Protein 6IN7 (pdb70)

InterPro domains:
  IPR005572 Anti sigma-E protein RseA, N-terminal [PF03872] (7-77)
  IPR005572 Anti sigma-E protein RseA, N-terminal [cd16328] (7-57)
  IPR005573 Anti sigma-E protein RseA, C-terminal [PF03873] (124-175)
  IPR036147 Anti sigma-E protein RseA, N-terminal domain superfamily [G3DSA:1.10.10.880] (6-72)
  IPR036147 Anti sigma-E protein RseA, N-terminal domain superfamily [SSF89069] (6-72)
  IPR052383 Anti-sigma-E factor RseA-like [PTHR38104] (1-192)

Radius of gyration: 18.51 Å; Cα contacts (8 Å, |Δi|>4): 272; chains: 2; bounding box: 45×50×42 Å

Structure (mmCIF, N/CA/C/O backbone):
data_6IN7
#
_entry.id   6IN7
#
_cell.length_a   54.784
_cell.length_b   72.256
_cell.length_c   81.721
_cell.angle_alpha   90.00
_cell.angle_beta   90.00
_cell.angle_gamma   90.00
#
_symmetry.space_group_name_H-M   'P 21 21 21'
#
loop_
_entity.id
_entity.type
_entity.pdbx_description
1 polymer 'Sigma factor AlgU negative regulatory protein'
2 polymer 'RNA polymerase sigma-H factor'
3 non-polymer NICOTINAMIDE
4 water water
#
loop_
_atom_site.group_PDB
_atom_site.id
_atom_site.type_symbol
_atom_site.label_atom_id
_atom_site.label_alt_id
_atom_site.label_comp_id
_atom_site.label_asym_id
_atom_site.label_entity_id
_atom_site.label_seq_id
_atom_site.pdbx_PDB_ins_code
_atom_site.Cartn_x
_atom_site.Cartn_y
_atom_site.Cartn_z
_atom_site.occupancy
_atom_site.B_iso_or_equiv
_atom_site.auth_seq_id
_atom_site.auth_comp_id
_atom_site.auth_asym_id
_atom_site.auth_atom_id
_atom_site.pdbx_PDB_model_num
ATOM 1 N N . MET A 1 1 ? 26.796 51.120 55.013 1.00 30.52 0 MET A N 1
ATOM 2 C CA . MET A 1 1 ? 27.364 49.824 55.394 1.00 30.83 0 MET A CA 1
ATOM 3 C C . MET A 1 1 ? 26.743 48.680 54.608 1.00 29.45 0 MET A C 1
ATOM 4 O O . MET A 1 1 ? 25.614 48.779 54.136 1.00 29.00 0 MET A O 1
ATOM 9 N N . MET A 1 2 ? 27.474 47.575 54.496 1.00 26.39 1 MET A N 1
ATOM 10 C CA . MET A 1 2 ? 26.955 46.413 53.791 1.00 26.68 1 MET A CA 1
ATOM 11 C C . MET A 1 2 ? 26.064 45.594 54.714 1.00 26.12 1 MET A C 1
ATOM 12 O O . MET A 1 2 ? 26.451 45.262 55.838 1.00 27.53 1 MET A O 1
ATOM 17 N N . SER A 1 3 ? 24.865 45.277 54.236 1.00 24.88 2 SER A N 1
ATOM 18 C CA . SER A 1 3 ? 23.962 44.417 54.978 1.00 24.35 2 SER A CA 1
ATOM 19 C C . SER A 1 3 ? 24.500 42.989 55.002 1.00 23.79 2 SER A C 1
ATOM 20 O O . SER A 1 3 ? 25.383 42.617 54.222 1.00 19.89 2 SER A O 1
ATOM 23 N N . ARG A 1 4 ? 23.958 42.187 55.916 1.00 20.72 3 ARG A N 1
ATOM 24 C CA . ARG A 1 4 ? 24.340 40.780 55.971 1.00 22.33 3 ARG A CA 1
ATOM 25 C C . ARG A 1 4 ? 24.048 40.092 54.642 1.00 22.72 3 ARG A C 1
ATOM 26 O O . ARG A 1 4 ? 24.871 39.322 54.137 1.00 20.34 3 ARG A O 1
ATOM 34 N N . GLU A 1 5 ? 22.887 40.382 54.050 1.00 21.67 4 GLU A N 1
ATOM 35 C CA . GLU A 1 5 ? 22.542 39.845 52.734 1.00 22.91 4 GLU A CA 1
ATOM 36 C C . GLU A 1 5 ? 23.564 40.247 51.673 1.00 22.62 4 GLU A C 1
ATOM 37 O O . GLU A 1 5 ? 23.945 39.433 50.822 1.00 19.27 4 GLU A O 1
ATOM 43 N N . ALA A 1 6 ? 24.006 41.502 51.692 1.00 21.63 5 ALA A N 1
ATOM 44 C CA . ALA A 1 6 ? 24.978 41.932 50.697 1.00 20.23 5 ALA A CA 1
ATOM 45 C C . ALA A 1 6 ? 26.307 41.215 50.895 1.00 19.18 5 ALA A C 1
ATOM 46 O O . ALA A 1 6 ? 26.988 40.869 49.926 1.00 17.37 5 ALA A O 1
ATOM 48 N N . LEU A 1 7 ? 26.695 40.985 52.150 1.00 17.90 6 LEU A N 1
ATOM 49 C CA . LEU A 1 7 ? 27.951 40.286 52.402 1.00 18.11 6 LEU A CA 1
ATOM 50 C C . LEU A 1 7 ? 27.849 38.809 52.039 1.00 17.27 6 LEU A C 1
ATOM 51 O O . LEU A 1 7 ? 28.836 38.217 51.589 1.00 15.46 6 LEU A O 1
ATOM 56 N N . GLN A 1 8 ? 26.680 38.195 52.229 1.00 17.17 7 GLN A N 1
ATOM 57 C CA . GLN A 1 8 ? 26.513 36.821 51.763 1.00 16.80 7 GLN A CA 1
ATOM 58 C C . GLN A 1 8 ? 26.629 36.750 50.252 1.00 17.42 7 GLN A C 1
ATOM 59 O O . GLN A 1 8 ? 27.206 35.803 49.708 1.00 16.06 7 GLN A O 1
ATOM 65 N N . GLU A 1 9 ? 26.077 37.738 49.552 1.00 16.51 8 GLU A N 1
ATOM 66 C CA . GLU A 1 9 ? 26.246 37.759 48.104 1.00 17.13 8 GLU A CA 1
ATOM 67 C C . GLU A 1 9 ? 27.713 37.929 47.734 1.00 15.31 8 GLU A C 1
ATOM 68 O O . GLU A 1 9 ? 28.198 37.305 46.784 1.00 16.73 8 GLU A O 1
ATOM 74 N N . THR A 1 10 ? 28.447 38.771 48.470 1.00 16.22 9 THR A N 1
ATOM 75 C CA . THR A 1 10 ? 29.878 38.876 48.209 1.00 14.67 9 THR A CA 1
ATOM 76 C C . THR A 1 10 ? 30.573 37.526 48.385 1.00 15.44 9 THR A C 1
ATOM 77 O O . THR A 1 10 ? 31.431 37.161 47.574 1.00 14.56 9 THR A O 1
ATOM 81 N N . LEU A 1 11 ? 30.209 36.764 49.427 1.00 14.82 10 LEU A N 1
ATOM 82 C CA . LEU A 1 11 ? 30.769 35.418 49.576 1.00 14.94 10 LEU A CA 1
ATOM 83 C C . LEU A 1 11 ? 30.504 34.570 48.342 1.00 14.03 10 LEU A C 1
ATOM 84 O O . LEU A 1 11 ? 31.385 33.836 47.887 1.00 15.31 10 LEU A O 1
ATOM 89 N N . SER A 1 12 ? 29.285 34.635 47.808 1.00 14.11 11 SER A N 1
ATOM 90 C CA . SER A 1 12 ? 28.964 33.893 46.591 1.00 12.16 11 SER A CA 1
ATOM 91 C C . SER A 1 12 ? 29.863 34.309 45.432 1.00 14.23 11 SER A C 1
ATOM 92 O O . SER A 1 12 ? 30.347 33.459 44.677 1.00 13.10 11 SER A O 1
ATOM 95 N N . ALA A 1 13 ? 30.097 35.617 45.261 1.00 15.87 12 ALA A N 1
ATOM 96 C CA . ALA A 1 13 ? 31.018 36.045 44.211 1.00 12.46 12 ALA A CA 1
ATOM 97 C C . ALA A 1 13 ? 32.428 35.523 44.469 1.00 12.81 12 ALA A C 1
ATOM 98 O O . ALA A 1 13 ? 33.128 35.100 43.539 1.00 13.32 12 ALA A O 1
ATOM 100 N N . VAL A 1 14 ? 32.868 35.553 45.728 1.00 11.59 13 VAL A N 1
ATOM 101 C CA . VAL A 1 14 ? 34.223 35.098 46.058 1.00 13.39 13 VAL A CA 1
ATOM 102 C C . VAL A 1 14 ? 34.387 33.620 45.733 1.00 14.45 13 VAL A C 1
ATOM 103 O O . VAL A 1 14 ? 35.436 33.198 45.232 1.00 14.79 13 VAL A O 1
ATOM 107 N N . MET A 1 15 ? 33.350 32.809 46.013 1.00 13.75 14 MET A N 1
ATOM 108 C CA . MET A 1 15 ? 33.371 31.388 45.661 1.00 13.38 14 MET A CA 1
ATOM 109 C C . MET A 1 15 ? 33.696 31.174 44.199 1.00 14.51 14 MET A C 1
ATOM 110 O O . MET A 1 15 ? 34.259 30.137 43.831 1.00 15.27 14 MET A O 1
ATOM 115 N N . ASP A 1 16 ? 33.279 32.106 43.347 1.00 13.31 15 ASP A N 1
ATOM 116 C CA . ASP A 1 16 ? 33.477 32.028 41.913 1.00 12.36 15 ASP A CA 1
ATOM 117 C C . ASP A 1 16 ? 34.619 32.912 41.430 1.00 13.60 15 ASP A C 1
ATOM 118 O O . ASP A 1 16 ? 34.812 33.045 40.219 1.00 14.94 15 ASP A O 1
ATOM 123 N N . ASN A 1 17 ? 35.365 33.523 42.348 1.00 14.41 16 ASN A N 1
ATOM 124 C CA . ASN A 1 17 ? 36.454 34.441 42.009 1.00 15.76 16 ASN A CA 1
ATOM 125 C C . ASN A 1 17 ? 35.964 35.623 41.176 1.00 18.11 16 ASN A C 1
ATOM 126 O O . ASN A 1 17 ? 36.668 36.122 40.294 1.00 20.13 16 ASN A O 1
ATOM 131 N N . GLU A 1 18 ? 34.761 36.105 41.482 1.00 14.77 17 GLU A N 1
ATOM 132 C CA . GLU A 1 18 ? 34.167 37.190 40.715 1.00 14.80 17 GLU A CA 1
ATOM 133 C C . GLU A 1 18 ? 34.001 38.466 41.528 1.00 17.46 17 GLU A C 1
ATOM 134 O O . GLU A 1 18 ? 33.398 39.421 41.036 1.00 17.45 17 GLU A O 1
ATOM 140 N N . ALA A 1 19 ? 34.488 38.503 42.763 1.00 17.82 18 ALA A N 1
ATOM 141 C CA . ALA A 1 19 ? 34.230 39.660 43.608 1.00 17.21 18 ALA A CA 1
ATOM 142 C C . ALA A 1 19 ? 35.084 40.838 43.162 1.00 20.44 18 ALA A C 1
ATOM 143 O O . ALA A 1 19 ? 36.180 40.665 42.629 1.00 18.16 18 ALA A O 1
ATOM 145 N N . ASP A 1 20 ? 34.568 42.042 43.387 1.00 20.49 19 ASP A N 1
ATOM 146 C CA . ASP A 1 20 ? 35.371 43.251 43.255 1.00 23.00 19 ASP A CA 1
ATOM 147 C C . ASP A 1 20 ? 36.332 43.376 44.434 1.00 23.23 19 ASP A C 1
ATOM 148 O O . ASP A 1 20 ? 36.130 42.782 45.493 1.00 18.57 19 ASP A O 1
ATOM 153 N N . GLU A 1 21 ? 37.385 44.178 44.248 1.00 21.41 20 GLU A N 1
ATOM 154 C CA . GLU A 1 2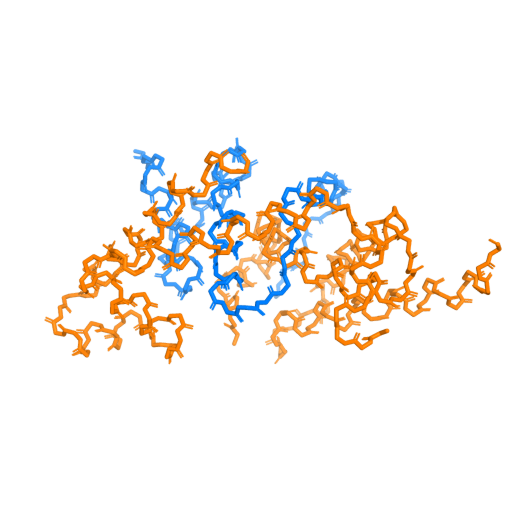1 ? 38.465 44.201 45.235 1.00 22.96 20 GLU A CA 1
ATOM 155 C C . GLU A 1 21 ? 38.004 44.755 46.576 1.00 21.82 20 GLU A C 1
ATOM 156 O O . GLU A 1 21 ? 38.368 44.221 47.631 1.00 23.27 20 GLU A O 1
ATOM 162 N N . LEU A 1 22 ? 37.222 45.836 46.569 1.00 21.97 21 LEU A N 1
ATOM 163 C CA . LEU A 1 22 ? 36.828 46.440 47.837 1.00 22.26 21 LEU A CA 1
ATOM 164 C C . LEU A 1 22 ? 35.889 45.525 48.607 1.00 22.80 21 LEU A C 1
ATOM 165 O O . LEU A 1 22 ? 36.060 45.319 49.814 1.00 22.27 21 LEU A O 1
ATOM 170 N N . GLU A 1 23 ? 34.877 44.965 47.935 1.00 18.29 22 GLU A N 1
ATOM 171 C CA . GLU A 1 23 ? 33.971 44.097 48.676 1.00 18.02 22 GLU A CA 1
ATOM 172 C C . GLU A 1 23 ? 34.693 42.844 49.157 1.00 17.47 22 GLU A C 1
ATOM 173 O O . GLU A 1 23 ? 34.309 42.269 50.179 1.00 18.54 22 GLU A O 1
ATOM 179 N N . LEU A 1 24 ? 35.748 42.417 48.450 1.00 18.82 23 LEU A N 1
ATOM 180 C CA . LEU A 1 24 ? 36.543 41.289 48.930 1.00 19.19 23 LEU A CA 1
ATOM 181 C C . LEU A 1 24 ? 37.222 41.627 50.254 1.00 20.83 23 LEU A C 1
ATOM 182 O O . LEU A 1 24 ? 37.202 40.824 51.198 1.00 17.30 23 LEU A O 1
ATOM 187 N N . ARG A 1 25 ? 37.820 42.817 50.353 1.00 19.08 24 ARG A N 1
ATOM 188 C CA . ARG A 1 25 ? 38.423 43.231 51.621 1.00 21.69 24 ARG A CA 1
ATOM 189 C C . ARG A 1 25 ? 37.385 43.289 52.736 1.00 19.22 24 ARG A C 1
ATOM 190 O O . ARG A 1 25 ? 37.621 42.812 53.850 1.00 19.13 24 ARG A O 1
ATOM 198 N N . ARG A 1 26 ? 36.218 43.871 52.447 1.00 20.34 25 ARG A N 1
ATOM 199 C CA . ARG A 1 26 ? 35.202 44.051 53.478 1.00 17.03 25 ARG A CA 1
ATOM 200 C C . ARG A 1 26 ? 34.622 42.719 53.943 1.00 17.15 25 ARG A C 1
ATOM 201 O O . ARG A 1 26 ? 34.414 42.515 55.146 1.00 18.59 25 ARG A O 1
ATOM 209 N N . VAL A 1 27 ? 34.344 41.799 53.013 1.00 17.69 26 VAL A N 1
ATOM 210 C CA . VAL A 1 27 ? 33.767 40.525 53.433 1.00 16.53 26 VAL A CA 1
ATOM 211 C C . VAL A 1 27 ? 34.773 39.728 54.248 1.00 15.20 26 VAL A C 1
ATOM 212 O O . VAL A 1 27 ? 34.398 39.028 55.198 1.00 20.28 26 VAL A O 1
ATOM 216 N N . LEU A 1 28 ? 36.058 39.836 53.927 1.00 17.38 27 LEU A N 1
ATOM 217 C CA . LEU A 1 28 ? 37.058 39.139 54.724 1.00 17.15 27 LEU A CA 1
ATOM 218 C C . LEU A 1 28 ? 37.146 39.734 56.122 1.00 20.67 27 LEU A C 1
ATOM 219 O O . LEU A 1 28 ? 37.205 39.001 57.115 1.00 20.38 27 LEU A O 1
ATOM 224 N N . ALA A 1 29 ? 37.160 41.064 56.217 1.00 19.81 28 ALA A N 1
ATOM 225 C CA . ALA A 1 29 ? 37.136 41.698 57.530 1.00 21.35 28 ALA A CA 1
ATOM 226 C C . ALA A 1 29 ? 35.900 41.277 58.309 1.00 20.59 28 ALA A C 1
ATOM 227 O O . ALA A 1 29 ? 35.985 40.971 59.501 1.00 19.67 28 ALA A O 1
ATOM 229 N N . ALA A 1 30 ? 34.738 41.218 57.647 1.00 16.85 29 ALA A N 1
ATOM 230 C CA . ALA A 1 30 ? 33.530 40.834 58.369 1.00 19.86 29 ALA A CA 1
ATOM 231 C C . ALA A 1 30 ? 33.586 39.377 58.811 1.00 20.50 29 ALA A C 1
ATOM 232 O O . ALA A 1 30 ? 33.137 39.046 59.914 1.00 18.46 29 ALA A O 1
ATOM 234 N N . CYS A 1 31 ? 34.141 38.489 57.974 1.00 19.33 30 CYS A N 1
ATOM 235 C CA . CYS A 1 31 ? 34.255 37.086 58.378 1.00 17.81 30 CYS A CA 1
ATOM 236 C C . CYS A 1 31 ? 35.141 36.934 59.608 1.00 20.15 30 CYS A C 1
ATOM 237 O O . CYS A 1 31 ? 34.897 36.066 60.456 1.00 23.49 30 CYS A O 1
ATOM 240 N N . GLY A 1 32 ? 36.202 37.741 59.703 1.00 21.65 31 GLY A N 1
ATOM 241 C CA . GLY A 1 32 ? 37.055 37.683 60.881 1.00 24.30 31 GLY A CA 1
ATOM 242 C C . GLY A 1 32 ? 36.301 37.930 62.175 1.00 26.71 31 GLY A C 1
ATOM 243 O O . GLY A 1 32 ? 36.669 37.393 63.227 1.00 29.43 31 GLY A O 1
ATOM 244 N N . GLU A 1 33 ? 35.210 38.697 62.113 1.00 23.97 32 GLU A N 1
ATOM 245 C CA . GLU A 1 33 ? 34.496 39.124 63.310 1.00 28.59 32 GLU A CA 1
ATOM 246 C C . GLU A 1 33 ? 33.078 38.580 63.426 1.00 27.40 32 GLU A C 1
ATOM 247 O O . GLU A 1 33 ? 32.389 38.905 64.400 1.00 24.42 32 GLU A O 1
ATOM 253 N N . ASP A 1 34 ? 32.614 37.757 62.487 1.00 22.64 33 ASP A N 1
ATOM 254 C CA . ASP A 1 34 ? 31.208 37.354 62.480 1.00 24.58 33 ASP A CA 1
ATOM 255 C C . ASP A 1 34 ? 31.116 35.854 62.221 1.00 25.51 33 ASP A C 1
ATOM 256 O O . ASP A 1 34 ? 31.389 35.398 61.108 1.00 21.74 33 ASP A O 1
ATOM 261 N N . ALA A 1 35 ? 30.704 35.093 63.239 1.00 22.96 34 ALA A N 1
ATOM 262 C CA . ALA A 1 35 ? 30.660 33.640 63.110 1.00 22.57 34 ALA A CA 1
ATOM 263 C C . ALA A 1 35 ? 29.608 33.185 62.105 1.00 26.73 34 ALA A C 1
ATOM 264 O O . ALA A 1 35 ? 29.805 32.168 61.423 1.00 23.54 34 ALA A O 1
ATOM 266 N N . GLU A 1 36 ? 28.483 33.898 62.007 1.00 21.65 35 GLU A N 1
ATOM 267 C CA . GLU A 1 36 ? 27.424 33.426 61.121 1.00 25.55 35 GLU A CA 1
ATOM 268 C C . GLU A 1 36 ? 27.810 33.585 59.654 1.00 23.43 35 GLU A C 1
ATOM 269 O O . GLU A 1 36 ? 27.409 32.765 58.812 1.00 20.83 35 GLU A O 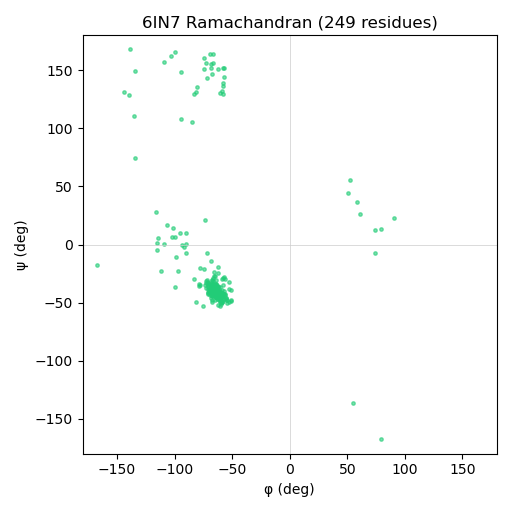1
ATOM 275 N N . LEU A 1 37 ? 28.599 34.612 59.334 1.00 18.09 36 LEU A N 1
ATOM 276 C CA . LEU A 1 37 ? 29.098 34.772 57.970 1.00 20.30 36 LEU A CA 1
ATOM 277 C C . LEU A 1 37 ? 30.085 33.666 57.603 1.00 20.30 36 LEU A C 1
ATOM 278 O O . LEU A 1 37 ? 30.039 33.135 56.485 1.00 19.30 36 LEU A O 1
ATOM 283 N N . ARG A 1 38 ? 31.005 33.320 58.513 1.00 18.57 37 ARG A N 1
ATOM 284 C CA . ARG A 1 38 ? 31.894 32.185 58.255 1.00 21.04 37 ARG A CA 1
ATOM 285 C C . ARG A 1 38 ? 31.103 30.902 58.061 1.00 19.81 37 ARG A C 1
ATOM 286 O O . ARG A 1 38 ? 31.455 30.069 57.217 1.00 20.07 37 ARG A O 1
ATOM 294 N N . SER A 1 39 ? 30.054 30.700 58.868 1.00 18.70 38 SER A N 1
ATOM 295 C CA . SER A 1 39 ? 29.238 29.498 58.723 1.00 19.75 38 SER A CA 1
ATOM 296 C C . SER A 1 39 ? 28.490 29.481 57.399 1.00 18.59 38 SER A C 1
ATOM 297 O O . SER A 1 39 ? 28.319 28.411 56.806 1.00 17.01 38 SER A O 1
ATOM 300 N N . THR A 1 40 ? 28.024 30.640 56.924 1.00 15.08 39 THR A N 1
ATOM 301 C CA . THR A 1 40 ? 27.420 30.693 55.594 1.00 18.00 39 THR A CA 1
ATOM 302 C C . THR A 1 40 ? 28.413 30.244 54.530 1.00 17.08 39 THR A C 1
ATOM 303 O O . THR A 1 40 ? 28.090 29.405 53.682 1.00 15.26 39 THR A O 1
ATOM 307 N N . TRP A 1 41 ? 29.637 30.787 54.567 1.00 16.08 40 TRP A N 1
ATOM 308 C CA . TRP A 1 41 ? 30.683 30.329 53.651 1.00 15.44 40 TRP A CA 1
ATOM 309 C C . TRP A 1 41 ? 30.883 28.825 53.771 1.00 15.43 40 TRP A C 1
ATOM 310 O O . TRP A 1 41 ? 30.979 28.109 52.765 1.00 13.58 40 TRP A O 1
ATOM 321 N N . SER A 1 42 ? 30.955 28.332 55.006 1.00 15.13 41 SER A N 1
ATOM 322 C CA . SER A 1 42 ? 31.142 26.904 55.217 1.00 16.98 41 SER A CA 1
ATOM 323 C C . SER A 1 42 ? 30.007 26.097 54.592 1.00 18.22 41 SER A C 1
ATOM 324 O O . SER A 1 42 ? 30.250 25.079 53.930 1.00 15.51 41 SER A O 1
ATOM 327 N N . ARG A 1 43 ? 28.762 26.548 54.764 1.00 15.54 42 ARG A N 1
ATOM 328 C CA . ARG A 1 43 ? 27.633 25.804 54.207 1.00 17.06 42 ARG A CA 1
ATOM 329 C C . ARG A 1 43 ? 27.547 25.940 52.691 1.00 16.81 42 ARG A C 1
ATOM 330 O O . ARG A 1 43 ? 27.101 25.006 52.016 1.00 13.88 42 ARG A O 1
ATOM 338 N N . TYR A 1 44 ? 27.928 27.095 52.138 1.00 13.74 43 TYR A N 1
ATOM 339 C CA . TYR A 1 44 ? 27.969 27.228 50.682 1.00 15.93 43 TYR A CA 1
ATOM 340 C C . TYR A 1 44 ? 28.944 26.227 50.083 1.00 14.00 43 TYR A C 1
ATOM 341 O O . TYR A 1 44 ? 28.680 25.632 49.031 1.00 15.65 43 TYR A O 1
ATOM 350 N N . GLN A 1 45 ? 30.103 26.068 50.722 1.00 13.91 44 GLN A N 1
ATOM 351 C CA . GLN A 1 45 ? 31.113 25.136 50.229 1.00 16.09 44 GLN A CA 1
ATOM 352 C C . GLN A 1 45 ? 30.682 23.693 50.439 1.00 14.55 44 GLN A C 1
ATOM 353 O O . GLN A 1 45 ? 30.997 22.818 49.623 1.00 14.88 44 GLN A O 1
ATOM 359 N N . LEU A 1 46 ? 29.984 23.417 51.533 1.00 15.10 45 LEU A N 1
ATOM 360 C CA . LEU A 1 46 ? 29.430 22.078 51.720 1.00 17.16 45 LEU A CA 1
ATOM 361 C C . LEU A 1 46 ? 28.477 21.724 50.584 1.00 15.30 45 LEU A C 1
ATOM 362 O O . LEU A 1 46 ? 28.545 20.626 50.017 1.00 16.39 45 LEU A O 1
ATOM 367 N N . ALA A 1 47 ? 27.594 22.661 50.210 1.00 14.48 46 ALA A N 1
ATOM 368 C CA . ALA A 1 47 ? 26.642 22.381 49.135 1.00 14.07 46 ALA A CA 1
ATOM 369 C C . ALA A 1 47 ? 27.343 22.190 47.799 1.00 15.18 46 ALA A C 1
ATOM 370 O O . ALA A 1 47 ? 26.946 21.329 47.004 1.00 14.50 46 ALA A O 1
ATOM 372 N N . ARG A 1 48 ? 28.374 22.997 47.516 1.00 14.99 47 ARG A N 1
ATOM 373 C CA . ARG A 1 48 ? 29.149 22.782 46.302 1.00 13.81 47 ARG A CA 1
ATOM 374 C C . ARG A 1 48 ? 29.755 21.383 46.285 1.00 13.64 47 ARG A C 1
ATOM 375 O O . ARG A 1 48 ? 29.695 20.682 45.272 1.00 14.77 47 ARG A O 1
ATOM 383 N N . SER A 1 49 ? 30.341 20.954 47.401 1.00 15.49 48 SER A N 1
ATOM 384 C CA . SER A 1 49 ? 30.913 19.612 47.454 1.00 16.60 48 SER A CA 1
ATOM 385 C C . SER A 1 49 ? 29.843 18.545 47.236 1.00 15.87 48 SER A C 1
ATOM 386 O O . SER A 1 49 ? 30.071 17.558 46.521 1.00 19.13 48 SER A O 1
ATOM 389 N N . VAL A 1 50 ? 28.672 18.724 47.853 1.00 16.97 49 VAL A N 1
ATOM 390 C CA . VAL A 1 50 ? 27.566 17.782 47.671 1.00 16.88 49 VAL A CA 1
ATOM 391 C C . VAL A 1 50 ? 27.169 17.704 46.200 1.00 19.09 49 VAL A C 1
ATOM 392 O O . VAL A 1 50 ? 27.039 16.616 45.627 1.00 19.53 49 VAL A O 1
ATOM 396 N N . MET A 1 51 ? 26.972 18.868 45.566 1.00 16.04 50 MET A N 1
ATOM 397 C CA . MET A 1 51 ? 26.664 18.929 44.134 1.00 17.21 50 MET A CA 1
ATOM 398 C C . MET A 1 51 ? 27.645 18.135 43.293 1.00 19.13 50 MET A C 1
ATOM 399 O O . MET A 1 51 ? 27.273 17.566 42.260 1.00 18.64 50 MET A O 1
ATOM 404 N N . HIS A 1 52 ? 28.922 18.176 43.654 1.00 16.79 51 HIS A N 1
ATOM 405 C CA . HIS A 1 52 ? 29.963 17.530 42.874 1.00 19.36 51 HIS A CA 1
ATOM 406 C C . HIS A 1 52 ? 30.287 16.136 43.386 1.00 21.78 51 HIS A C 1
ATOM 407 O O . HIS A 1 52 ? 31.251 15.525 42.917 1.00 22.01 51 HIS A O 1
ATOM 414 N N . ARG A 1 53 ? 29.478 15.616 44.307 1.00 22.05 52 ARG A N 1
ATOM 415 C CA . ARG A 1 53 ? 29.706 14.306 44.928 1.00 23.94 52 ARG A CA 1
ATOM 416 C C . ARG A 1 53 ? 31.132 14.184 45.467 1.00 27.33 52 ARG A C 1
ATOM 417 O O . ARG A 1 53 ? 31.817 13.181 45.272 1.00 24.20 52 ARG A O 1
ATOM 425 N N . GLU A 1 54 ? 31.591 15.225 46.138 1.00 20.74 53 GLU A N 1
ATOM 426 C CA . GLU A 1 54 ? 32.906 15.261 46.756 1.00 21.33 53 GLU A CA 1
ATOM 427 C C . GLU A 1 54 ? 32.788 14.966 48.242 1.00 24.54 53 GLU A C 1
ATOM 428 O O . GLU A 1 54 ? 31.690 14.993 48.802 1.00 22.11 53 GLU A O 1
ATOM 434 N N . PRO A 1 55 ? 33.904 14.673 48.919 1.00 24.99 54 PRO A N 1
ATOM 435 C CA . PRO A 1 55 ? 33.826 14.293 50.339 1.00 26.64 54 PRO A CA 1
ATOM 436 C C . PRO A 1 55 ? 33.188 15.380 51.186 1.00 21.64 54 PRO A C 1
ATOM 437 O O . PRO A 1 55 ? 33.540 16.557 51.081 1.00 23.28 54 PRO A O 1
ATOM 441 N N . THR A 1 56 ? 32.235 14.983 52.029 1.00 19.24 55 THR A N 1
ATOM 442 C CA . THR A 1 56 ? 31.705 15.879 53.049 1.00 20.28 55 THR A CA 1
ATOM 443 C C . THR A 1 56 ? 31.611 15.152 54.384 1.00 24.69 55 THR A C 1
ATOM 444 O O . THR A 1 56 ? 31.384 13.939 54.443 1.00 21.13 55 THR A O 1
ATOM 448 N N . LEU A 1 57 ? 31.769 15.915 55.456 1.00 19.34 56 LEU A N 1
ATOM 449 C CA . LEU A 1 57 ? 31.678 15.409 56.824 1.00 22.32 56 LEU A CA 1
ATOM 450 C C . LEU A 1 57 ? 30.826 16.400 57.600 1.00 20.12 56 LEU A C 1
ATOM 451 O O . LEU A 1 57 ? 31.345 17.187 58.399 1.00 20.48 56 LEU A O 1
ATOM 456 N N . PRO A 1 58 ? 29.513 16.399 57.384 1.00 20.26 57 PRO A N 1
ATOM 457 C CA . PRO A 1 58 ? 28.683 17.490 57.913 1.00 22.53 57 PRO A CA 1
ATOM 458 C C . PRO A 1 58 ? 28.798 17.622 59.425 1.00 24.60 57 PRO A C 1
ATOM 459 O O . PRO A 1 58 ? 28.836 16.629 60.156 1.00 22.40 57 PRO A O 1
ATOM 463 N N . LYS A 1 59 ? 28.907 18.877 59.869 1.00 20.50 58 LYS A N 1
ATOM 464 C CA . LYS A 1 59 ? 29.006 19.287 61.267 1.00 23.84 58 LYS A CA 1
ATOM 465 C C . LYS A 1 59 ? 30.358 18.995 61.902 1.00 21.82 58 LYS A C 1
ATOM 466 O O . LYS A 1 59 ? 30.587 19.397 63.045 1.00 24.58 58 LYS A O 1
ATOM 472 N N . LEU A 1 60 ? 31.251 18.292 61.211 1.00 20.27 59 LEU A N 1
ATOM 473 C CA . LEU A 1 60 ? 32.591 18.066 61.747 1.00 19.60 59 LEU A CA 1
ATOM 474 C C . LEU A 1 60 ? 33.459 19.293 61.476 1.00 20.91 59 LEU A C 1
ATOM 475 O O . LEU A 1 60 ? 33.493 19.794 60.351 1.00 18.27 59 LEU A O 1
ATOM 480 N N . ASP A 1 61 ? 34.157 19.783 62.499 1.00 18.61 60 ASP A N 1
ATOM 481 C CA . ASP A 1 61 ? 34.953 20.990 62.320 1.00 20.40 60 ASP A CA 1
ATOM 482 C C . ASP A 1 61 ? 36.285 20.887 63.039 1.00 21.53 60 ASP A C 1
ATOM 483 O O . ASP A 1 61 ? 36.330 20.574 64.232 1.00 21.32 60 ASP A O 1
ATOM 488 N N . ILE A 1 62 ? 37.362 21.164 62.304 1.00 16.57 61 ILE A N 1
ATOM 489 C CA . ILE A 1 62 ? 38.664 21.480 62.882 1.00 18.86 61 ILE A CA 1
ATOM 490 C C . ILE A 1 62 ? 39.103 22.903 62.566 1.00 17.38 61 ILE A C 1
ATOM 491 O O . ILE A 1 62 ? 40.139 23.347 63.087 1.00 18.22 61 ILE A O 1
ATOM 496 N N . ALA A 1 63 ? 38.341 23.640 61.752 1.00 17.58 62 ALA A N 1
ATOM 497 C CA . ALA A 1 63 ? 38.771 24.972 61.337 1.00 18.42 62 ALA A CA 1
ATOM 498 C C . ALA A 1 63 ? 38.846 25.934 62.511 1.00 19.91 62 ALA A C 1
ATOM 499 O O . ALA A 1 63 ? 39.721 26.805 62.548 1.00 18.37 62 ALA A O 1
ATOM 501 N N . ALA A 1 64 ? 37.933 25.814 63.475 1.00 18.91 63 ALA A N 1
ATOM 502 C CA . ALA A 1 64 ? 37.995 26.714 64.625 1.00 23.51 63 ALA A CA 1
ATOM 503 C C . ALA A 1 64 ? 39.315 26.547 65.367 1.00 20.67 63 ALA A C 1
ATOM 504 O O . ALA A 1 64 ? 39.982 27.534 65.697 1.00 22.69 63 ALA A O 1
ATOM 506 N N . ALA A 1 65 ? 39.722 25.299 65.611 1.00 20.55 64 ALA A N 1
ATOM 507 C CA . ALA A 1 65 ? 40.983 25.052 66.306 1.00 22.61 64 ALA A CA 1
ATOM 508 C C . ALA A 1 65 ? 42.174 25.505 65.472 1.00 25.78 64 ALA A C 1
ATOM 509 O O . ALA A 1 65 ? 43.134 26.073 66.008 1.00 22.18 64 ALA A O 1
ATOM 511 N N . VAL A 1 66 ? 42.136 25.269 64.153 1.00 19.13 65 VAL A N 1
ATOM 512 C CA . VAL A 1 66 ? 43.219 25.751 63.298 1.00 18.98 65 VAL A CA 1
ATOM 513 C C . VAL A 1 66 ? 43.341 27.265 63.407 1.00 21.61 65 VAL A C 1
ATOM 514 O O . VAL A 1 66 ? 44.430 27.809 63.621 1.00 22.34 65 VAL A O 1
ATOM 518 N N . SER A 1 67 ? 42.215 27.965 63.259 1.00 20.19 66 SER A N 1
ATOM 519 C CA . SER A 1 67 ? 42.219 29.422 63.314 1.00 21.95 66 SER A CA 1
ATOM 520 C C . SER A 1 67 ? 42.777 29.931 64.637 1.00 23.61 66 SER A C 1
ATOM 521 O O . SER A 1 67 ? 43.541 30.906 64.666 1.00 25.59 66 SER A O 1
ATOM 524 N N . ALA A 1 68 ? 42.394 29.298 65.742 1.00 23.67 67 ALA A N 1
ATOM 525 C CA . ALA A 1 68 ? 42.871 29.748 67.044 1.00 27.45 67 ALA A CA 1
ATOM 526 C C . ALA A 1 68 ? 44.371 29.525 67.181 1.00 28.52 67 ALA A C 1
ATOM 527 O O . ALA A 1 68 ? 45.081 30.367 67.746 1.00 29.31 67 ALA A O 1
ATOM 529 N N . ALA A 1 69 ? 44.875 28.403 66.658 1.00 25.04 68 ALA A N 1
ATOM 530 C CA . ALA A 1 69 ? 46.317 28.177 66.656 1.00 24.57 68 ALA A CA 1
ATOM 531 C C . ALA A 1 69 ? 47.034 29.192 65.778 1.00 26.65 68 ALA A C 1
ATOM 532 O O . ALA A 1 69 ? 48.133 29.644 66.122 1.00 28.46 68 ALA A O 1
ATOM 534 N N . LEU A 1 70 ? 46.437 29.564 64.637 1.00 23.36 69 LEU A N 1
ATOM 535 C CA . LEU A 1 70 ? 47.091 30.505 63.734 1.00 23.22 69 LEU A CA 1
ATOM 536 C C . LEU A 1 70 ? 46.987 31.946 64.214 1.00 24.99 69 LEU A C 1
ATOM 537 O O . LEU A 1 70 ? 47.782 32.790 63.779 1.00 25.94 69 LEU A O 1
ATOM 542 N N . ALA A 1 71 ? 46.029 32.245 65.095 1.00 24.60 70 ALA A N 1
ATOM 543 C CA . ALA A 1 71 ? 45.989 33.562 65.721 1.00 26.31 70 ALA A CA 1
ATOM 544 C C . ALA A 1 71 ? 47.289 33.862 66.459 1.00 28.11 70 ALA A C 1
ATOM 545 O O . ALA A 1 71 ? 47.696 35.024 66.551 1.00 29.84 70 ALA A O 1
ATOM 547 N N . ASP A 1 72 ? 47.972 32.830 66.949 1.00 27.21 71 ASP A N 1
ATOM 548 C CA . ASP A 1 72 ? 49.233 32.964 67.668 1.00 27.13 71 ASP A CA 1
ATOM 549 C C . ASP A 1 72 ? 50.466 32.909 66.764 1.00 30.72 71 ASP A C 1
ATOM 550 O O . ASP A 1 72 ? 51.586 32.797 67.279 1.00 25.96 71 ASP A O 1
ATOM 555 N N . GLU A 1 73 ? 50.290 32.961 65.444 1.00 25.02 72 GLU A N 1
ATOM 556 C CA . GLU A 1 73 ? 51.392 33.008 64.492 1.00 26.24 72 GLU A CA 1
ATOM 557 C C . GLU A 1 73 ? 51.470 34.384 63.845 1.00 26.30 72 GLU A C 1
ATOM 558 O O . GLU A 1 73 ? 50.481 35.119 63.758 1.00 23.50 72 GLU A O 1
ATOM 564 N N . ALA A 1 74 ? 52.658 34.711 63.347 1.00 24.51 73 ALA A N 1
ATOM 565 C CA . ALA A 1 74 ? 52.788 35.888 62.505 1.00 23.93 73 ALA A CA 1
ATOM 566 C C . ALA A 1 74 ? 51.950 35.707 61.244 1.00 26.75 73 ALA A C 1
ATOM 567 O O . ALA A 1 74 ? 51.708 34.586 60.796 1.00 23.03 73 ALA A O 1
ATOM 569 N N . ALA A 1 75 ? 51.481 36.820 60.687 1.00 26.20 74 ALA A N 1
ATOM 570 C CA . ALA A 1 75 ? 50.775 36.775 59.414 1.00 26.74 74 ALA A CA 1
ATOM 571 C C . ALA A 1 75 ? 51.671 36.156 58.342 1.00 26.13 74 ALA A C 1
ATOM 572 O O . ALA A 1 75 ? 52.901 36.261 58.419 1.00 24.83 74 ALA A O 1
ATOM 574 N N . PRO A 1 76 ? 51.098 35.512 57.328 1.00 27.47 75 PRO A N 1
ATOM 575 C CA . PRO A 1 76 ? 51.922 34.834 56.330 1.00 28.32 75 PRO A CA 1
ATOM 576 C C . PRO A 1 76 ? 52.684 35.844 55.491 1.00 31.95 75 PRO A C 1
ATOM 577 O O . PRO A 1 76 ? 52.264 37.006 55.365 1.00 29.72 75 PRO A O 1
ATOM 581 N N . PRO A 1 77 ? 53.812 35.441 54.912 1.00 33.79 76 PRO A N 1
ATOM 582 C CA . PRO A 1 77 ? 54.671 36.401 54.216 1.00 32.72 76 PRO A CA 1
ATOM 583 C C . PRO A 1 77 ? 54.012 36.944 52.959 1.00 32.78 76 PRO A C 1
ATOM 584 O O . PRO A 1 77 ? 53.264 36.252 52.265 1.00 35.13 76 PRO A O 1
ATOM 588 N N . LYS A 1 78 ? 54.311 38.205 52.665 1.00 34.32 77 LYS A N 1
ATOM 589 C CA . LYS A 1 78 ? 53.841 38.832 51.437 1.00 34.30 77 LYS A CA 1
ATOM 590 C C . LYS A 1 78 ? 54.731 38.424 50.264 1.00 36.08 77 LYS A C 1
ATOM 591 O O . LYS A 1 78 ? 55.961 38.405 50.381 1.00 39.43 77 LYS A O 1
ATOM 597 N N . ALA A 1 79 ? 54.109 38.075 49.141 1.00 33.74 78 ALA A N 1
ATOM 598 C CA . ALA A 1 79 ? 54.855 37.650 47.959 1.00 38.82 78 ALA A CA 1
ATOM 599 C C . ALA A 1 79 ? 55.676 38.799 47.375 1.00 40.90 78 ALA A C 1
ATOM 600 O O . ALA A 1 79 ? 55.287 39.965 47.476 1.00 42.03 78 ALA A O 1
ATOM 602 N N . GLU B 2 5 ? 43.270 27.660 38.719 1.00 30.66 5 GLU B N 1
ATOM 603 C CA . GLU B 2 5 ? 43.269 28.088 40.120 1.00 33.12 5 GLU B CA 1
ATOM 604 C C . GLU B 2 5 ? 41.849 28.424 40.569 1.00 26.02 5 GLU B C 1
ATOM 605 O O . GLU B 2 5 ? 41.345 29.557 40.415 1.00 23.65 5 GLU B O 1
ATOM 611 N N . GLN B 2 6 ? 41.217 27.399 41.130 1.00 19.69 6 GLN B N 1
ATOM 612 C CA . GLN B 2 6 ? 39.870 27.515 41.663 1.00 22.11 6 GLN B CA 1
ATOM 613 C C . GLN B 2 6 ? 39.763 28.501 42.819 1.00 17.88 6 GLN B C 1
ATOM 614 O O . GLN B 2 6 ? 38.646 28.918 43.144 1.00 20.13 6 GLN B O 1
ATOM 620 N N . ASP B 2 7 ? 40.876 28.850 43.483 1.00 16.46 7 ASP B N 1
ATOM 621 C CA . ASP B 2 7 ? 40.814 29.707 44.669 1.00 16.54 7 ASP B CA 1
ATOM 622 C C . ASP B 2 7 ? 41.526 31.033 44.450 1.00 17.77 7 ASP B C 1
ATOM 623 O O . ASP B 2 7 ? 41.996 31.657 45.403 1.00 15.26 7 ASP B O 1
ATOM 628 N N . GLN B 2 8 ? 41.576 31.482 43.196 1.00 17.74 8 GLN B N 1
ATOM 629 C CA . GLN B 2 8 ? 42.456 32.584 42.824 1.00 19.10 8 GLN B CA 1
ATOM 630 C C . GLN B 2 8 ? 42.290 33.788 43.745 1.00 19.05 8 GLN B C 1
ATOM 631 O O . GLN B 2 8 ? 43.279 34.350 44.228 1.00 18.85 8 GLN B O 1
ATOM 637 N N . GLN B 2 9 ? 41.046 34.206 44.009 1.00 17.25 9 GLN B N 1
ATOM 638 C CA . GLN B 2 9 ? 40.870 35.463 44.738 1.00 17.73 9 GLN B CA 1
ATOM 639 C C . GLN B 2 9 ? 41.324 35.347 46.194 1.00 22.27 9 GLN B C 1
ATOM 640 O O . GLN B 2 9 ? 41.995 36.248 46.713 1.00 20.50 9 GLN B O 1
ATOM 646 N N . LEU B 2 10 ? 40.982 34.252 46.871 1.00 15.62 10 LEU B N 1
ATOM 647 C CA . LEU B 2 10 ? 41.458 34.079 48.243 1.00 16.47 10 LEU B CA 1
ATOM 648 C C . LEU B 2 10 ? 42.970 33.857 48.277 1.00 20.34 10 LEU B C 1
ATOM 649 O O . LEU B 2 10 ? 43.655 34.333 49.191 1.00 19.39 10 LEU B O 1
ATOM 654 N N . VAL B 2 11 ? 43.513 33.149 47.287 1.00 17.36 11 VAL B N 1
ATOM 655 C CA . VAL B 2 11 ? 44.962 32.960 47.236 1.00 18.71 11 VAL B CA 1
ATOM 656 C C . VAL B 2 11 ? 45.670 34.304 47.088 1.00 21.49 11 VAL B C 1
ATOM 657 O O . VAL B 2 11 ? 46.699 34.559 47.731 1.00 21.24 11 VAL B O 1
ATOM 661 N N . GLU B 2 12 ? 45.136 35.183 46.241 1.00 20.77 12 GLU B N 1
ATOM 662 C CA . GLU B 2 12 ? 45.734 36.508 46.093 1.00 22.65 12 GLU B CA 1
ATOM 663 C C . GLU B 2 12 ? 45.825 37.225 47.432 1.00 24.89 12 GLU B C 1
ATOM 664 O O . GLU B 2 12 ? 46.850 37.840 47.746 1.00 23.27 12 GLU B O 1
ATOM 670 N N . ARG B 2 13 ? 44.768 37.143 48.246 1.00 21.18 13 ARG B N 1
ATOM 671 C CA . ARG B 2 13 ? 44.791 37.822 49.539 1.00 22.78 13 ARG B CA 1
ATOM 672 C C . ARG B 2 13 ? 45.722 37.119 50.517 1.00 24.68 13 ARG B C 1
ATOM 673 O O . ARG B 2 13 ? 46.397 37.777 51.315 1.00 25.81 13 ARG B O 1
ATOM 681 N N . VAL B 2 14 ? 45.762 35.788 50.483 1.00 20.64 14 VAL B N 1
ATOM 682 C CA . VAL B 2 14 ? 46.705 35.054 51.324 1.00 23.94 14 VAL B CA 1
ATOM 683 C C . VAL B 2 14 ? 48.135 35.501 51.040 1.00 26.21 14 VAL B C 1
ATOM 684 O O . VAL B 2 14 ? 48.930 35.714 51.967 1.00 27.00 14 VAL B O 1
ATOM 688 N N . GLN B 2 15 ? 48.479 35.673 49.761 1.00 26.47 15 GLN B N 1
ATOM 689 C CA . GLN B 2 15 ? 49.815 36.126 49.384 1.00 28.43 15 GLN B CA 1
ATOM 690 C C . GLN B 2 15 ? 50.064 37.594 49.703 1.00 28.94 15 GLN B C 1
ATOM 691 O O . GLN B 2 15 ? 51.196 38.062 49.536 1.00 31.56 15 GLN B O 1
ATOM 697 N N . ARG B 2 16 ? 49.048 38.336 50.131 1.00 27.49 16 ARG B N 1
ATOM 698 C CA . ARG B 2 16 ? 49.242 39.667 50.684 1.00 29.24 16 ARG B CA 1
ATOM 699 C C . ARG B 2 16 ? 49.174 39.662 52.204 1.00 28.87 16 ARG B C 1
ATOM 700 O O . ARG B 2 16 ? 49.046 40.727 52.817 1.00 28.70 16 ARG B O 1
ATOM 708 N N . GLY B 2 17 ? 49.241 38.485 52.820 1.00 27.02 17 GLY B N 1
ATOM 709 C CA . GLY B 2 17 ? 49.323 38.382 54.264 1.00 25.56 17 GLY B CA 1
ATOM 710 C C . GLY B 2 17 ? 48.005 38.290 54.997 1.00 29.31 17 GLY B C 1
ATOM 711 O O . GLY B 2 17 ? 47.962 38.604 56.192 1.00 29.31 17 GLY B O 1
ATOM 712 N N . ASP B 2 18 ? 46.932 37.845 54.340 1.00 24.04 18 ASP B N 1
ATOM 713 C CA . ASP B 2 18 ? 45.599 37.869 54.941 1.00 24.65 18 ASP B CA 1
ATOM 714 C C . ASP B 2 18 ? 45.285 36.530 55.609 1.00 25.28 18 ASP B C 1
ATOM 715 O O . ASP B 2 18 ? 45.001 35.540 54.927 1.00 21.78 18 ASP B O 1
ATOM 720 N N . LYS B 2 19 ? 45.285 36.518 56.948 1.00 21.04 19 LYS B N 1
ATOM 721 C CA . LYS B 2 19 ? 44.917 35.323 57.707 1.00 25.54 19 LYS B CA 1
ATOM 722 C C . LYS B 2 19 ? 43.452 34.944 57.532 1.00 23.89 19 LYS B C 1
ATOM 723 O O . LYS B 2 19 ? 43.107 33.761 57.641 1.00 21.51 19 LYS B O 1
ATOM 729 N N . ARG B 2 20 ? 42.568 35.927 57.330 1.00 22.81 20 ARG B N 1
ATOM 730 C CA . ARG B 2 20 ? 41.146 35.620 57.176 1.00 22.86 20 ARG B CA 1
ATOM 731 C C . ARG B 2 20 ? 40.894 34.817 55.905 1.00 18.16 20 ARG B C 1
ATOM 732 O O . ARG B 2 20 ? 40.040 33.926 55.890 1.00 17.09 20 ARG B O 1
ATOM 740 N N . ALA B 2 21 ? 41.610 35.138 54.828 1.00 17.95 21 ALA B N 1
ATOM 741 C CA . ALA B 2 21 ? 41.457 34.386 53.586 1.00 18.44 21 ALA B CA 1
ATOM 742 C C . ALA B 2 21 ? 41.911 32.943 53.764 1.00 18.51 21 ALA B C 1
ATOM 743 O O . ALA B 2 21 ? 41.302 32.014 53.214 1.00 15.43 21 ALA B O 1
ATOM 745 N N . PHE B 2 22 ? 42.986 32.731 54.523 1.00 15.82 22 PHE B N 1
ATOM 746 C CA . PHE B 2 22 ? 43.408 31.361 54.806 1.00 15.78 22 PHE B CA 1
ATOM 747 C C . PHE B 2 22 ? 42.338 30.612 55.584 1.00 18.12 22 PHE B C 1
ATOM 748 O O . PHE B 2 22 ? 42.023 29.458 55.265 1.00 15.44 22 PHE B O 1
ATOM 756 N N . ASP B 2 23 ? 41.748 31.260 56.600 1.00 18.48 23 ASP B N 1
ATOM 757 C CA . ASP B 2 23 ? 40.690 30.622 57.382 1.00 19.22 23 ASP B CA 1
ATOM 758 C C . ASP B 2 23 ? 39.535 30.183 56.497 1.00 16.13 23 ASP B C 1
ATOM 75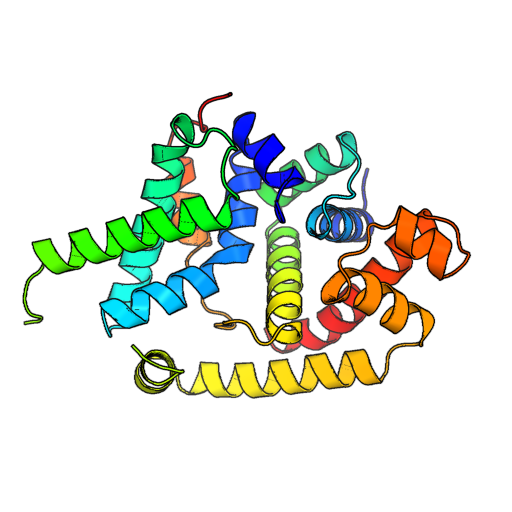9 O O . ASP B 2 23 ? 38.971 29.095 56.688 1.00 15.25 23 ASP B O 1
ATOM 764 N N . LEU B 2 24 ? 39.172 31.003 55.510 1.00 14.92 24 LEU B N 1
ATOM 765 C CA . LEU B 2 24 ? 38.122 30.580 54.588 1.00 14.26 24 LEU B CA 1
ATOM 766 C C . LEU B 2 24 ? 38.564 29.373 53.771 1.00 14.32 24 LEU B C 1
ATOM 767 O O . LEU B 2 24 ? 37.751 28.502 53.442 1.00 13.66 24 LEU B O 1
ATOM 772 N N . LEU B 2 25 ? 39.842 29.320 53.397 1.00 14.23 25 LEU B N 1
ATOM 773 C CA . LEU B 2 25 ? 40.307 28.158 52.649 1.00 13.87 25 LEU B CA 1
ATOM 774 C C . LEU B 2 25 ? 40.322 26.911 53.523 1.00 13.98 25 LEU B C 1
ATOM 775 O O . LEU B 2 25 ? 40.067 25.811 53.024 1.00 14.31 25 LEU B O 1
ATOM 780 N N . VAL B 2 26 ? 40.620 27.052 54.817 1.00 14.05 26 VAL B N 1
ATOM 781 C CA . VAL B 2 26 ? 40.510 25.912 55.730 1.00 12.62 26 VAL B CA 1
ATOM 782 C C . VAL B 2 26 ? 39.069 25.426 55.801 1.00 14.41 26 VAL B C 1
ATOM 783 O O . VAL B 2 26 ? 38.799 24.219 55.801 1.00 14.59 26 VAL B O 1
ATOM 787 N N . LEU B 2 27 ? 38.117 26.356 55.901 1.00 13.68 27 LEU B N 1
ATOM 788 C CA . LEU B 2 27 ? 36.720 25.943 55.939 1.00 14.18 27 LEU B CA 1
ATOM 789 C C . LEU B 2 27 ? 36.338 25.218 54.663 1.00 14.52 27 LEU B C 1
ATOM 790 O O . LEU B 2 27 ? 35.597 24.231 54.697 1.00 15.24 27 LEU B O 1
ATOM 795 N N . LYS B 2 28 ? 36.839 25.691 53.521 1.00 13.42 28 LYS B N 1
ATOM 796 C CA . LYS B 2 28 ? 36.462 25.075 52.254 1.00 13.80 28 LYS B CA 1
ATOM 797 C C . LYS B 2 28 ? 37.005 23.652 52.136 1.00 16.15 28 LYS B C 1
ATOM 798 O O . LYS B 2 28 ? 36.334 22.767 51.590 1.00 14.50 28 LYS B O 1
ATOM 804 N N . TYR B 2 29 ? 38.225 23.415 52.609 1.00 15.78 29 TYR B N 1
ATOM 805 C CA . TYR B 2 29 ? 38.917 22.166 52.318 1.00 15.06 29 TYR B CA 1
ATOM 806 C C . TYR B 2 29 ? 39.061 21.222 53.506 1.00 15.37 29 TYR B C 1
ATOM 807 O O . TYR B 2 29 ? 39.624 20.137 53.332 1.00 13.42 29 TYR B O 1
ATOM 816 N N . GLN B 2 30 ? 38.550 21.573 54.696 1.00 13.53 30 GLN B N 1
ATOM 817 C CA . GLN B 2 30 ? 38.844 20.745 55.865 1.00 14.02 30 GLN B CA 1
ATOM 818 C C . GLN B 2 30 ? 38.275 19.335 55.725 1.00 16.10 30 GLN B C 1
ATOM 819 O O . GLN B 2 30 ? 38.912 18.359 56.145 1.00 16.24 30 GLN B O 1
ATOM 825 N N . HIS B 2 31 ? 37.090 19.193 55.129 1.00 15.00 31 HIS B N 1
ATOM 826 C CA . HIS B 2 31 ? 36.518 17.851 55.008 1.00 16.66 31 HIS B CA 1
ATOM 827 C C . HIS B 2 31 ? 37.298 16.984 54.028 1.00 15.99 31 HIS B C 1
ATOM 828 O O . HIS B 2 31 ? 37.495 15.788 54.279 1.00 17.96 31 HIS B O 1
ATOM 835 N N . LYS B 2 32 ? 37.750 17.553 52.905 1.00 17.56 32 LYS B N 1
ATOM 836 C CA . LYS B 2 32 ? 38.596 16.787 51.992 1.00 17.64 32 LYS B CA 1
ATOM 837 C C . LYS B 2 32 ? 39.901 16.371 52.661 1.00 16.35 32 LYS B C 1
ATOM 838 O O . LYS B 2 32 ? 40.393 15.253 52.442 1.00 16.34 32 LYS B O 1
ATOM 844 N N . ILE B 2 33 ? 40.494 17.263 53.455 1.00 12.62 33 ILE B N 1
ATOM 845 C CA . ILE B 2 33 ? 41.766 16.931 54.095 1.00 15.03 33 ILE B CA 1
ATOM 846 C C . ILE B 2 33 ? 41.552 15.895 55.191 1.00 17.06 33 ILE B C 1
ATOM 847 O O . ILE B 2 33 ? 42.325 14.938 55.325 1.00 17.04 33 ILE B O 1
ATOM 852 N N . LEU B 2 34 ? 40.488 16.054 55.979 1.00 17.68 34 LEU B N 1
ATOM 853 C CA . LEU B 2 34 ? 40.154 15.046 56.979 1.00 18.08 34 LEU B CA 1
ATOM 854 C C . LEU B 2 34 ? 39.898 13.686 56.334 1.00 20.92 34 LEU B C 1
ATOM 855 O O . LEU B 2 34 ? 40.347 12.649 56.845 1.00 19.70 34 LEU B O 1
ATOM 860 N N . GLY B 2 35 ? 39.161 13.670 55.220 1.00 16.87 35 GLY B N 1
ATOM 861 C CA . GLY B 2 35 ? 38.878 12.420 54.539 1.00 20.38 35 GLY B CA 1
ATOM 862 C C . GLY B 2 35 ? 40.119 11.751 53.984 1.00 20.75 35 GLY B C 1
ATOM 863 O O . GLY B 2 35 ? 40.202 10.520 53.954 1.00 20.94 35 GLY B O 1
ATOM 864 N N . LEU B 2 36 ? 41.092 12.542 53.537 1.00 18.36 36 LEU B N 1
ATOM 865 C CA . LEU B 2 36 ? 42.377 11.989 53.121 1.00 20.92 36 LEU B CA 1
ATOM 866 C C . LEU B 2 36 ? 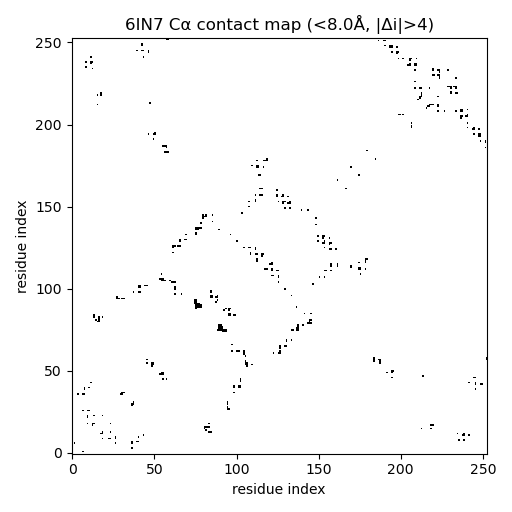43.138 11.418 54.314 1.00 21.28 36 LEU B C 1
ATOM 867 O O . LEU B 2 36 ? 43.631 10.284 54.269 1.00 21.50 36 LEU B O 1
ATOM 872 N N . ILE B 2 37 ? 43.223 12.187 55.400 1.00 18.26 37 ILE B N 1
ATOM 873 C CA . ILE B 2 37 ? 44.038 11.784 56.539 1.00 19.32 37 ILE B CA 1
ATOM 874 C C . ILE B 2 37 ? 43.497 10.502 57.163 1.00 23.70 37 ILE B C 1
ATOM 875 O O . ILE B 2 37 ? 44.266 9.631 57.595 1.00 21.79 37 ILE B O 1
ATOM 880 N N . VAL B 2 38 ? 42.168 10.357 57.210 1.00 19.29 38 VAL B N 1
ATOM 881 C CA . VAL B 2 38 ? 41.586 9.195 57.874 1.00 23.08 38 VAL B CA 1
ATOM 882 C C . VAL B 2 38 ? 41.927 7.910 57.127 1.00 24.68 38 VAL B C 1
ATOM 883 O O . VAL B 2 38 ? 41.948 6.827 57.724 1.00 23.89 38 VAL B O 1
ATOM 887 N N . ARG B 2 39 ? 42.229 7.999 55.831 1.00 20.66 39 ARG B N 1
ATOM 888 C CA . ARG B 2 39 ? 42.674 6.804 55.121 1.00 24.87 39 ARG B CA 1
ATOM 889 C C . ARG B 2 39 ? 44.022 6.325 55.637 1.00 25.06 39 ARG B C 1
ATOM 890 O O . ARG B 2 39 ? 44.312 5.126 55.577 1.00 24.30 39 ARG B O 1
ATOM 898 N N . PHE B 2 40 ? 44.851 7.248 56.137 1.00 23.50 40 PHE B N 1
ATOM 899 C CA . PHE B 2 40 ? 46.169 6.912 56.669 1.00 24.57 40 PHE B CA 1
ATOM 900 C C . PHE B 2 40 ? 46.089 6.395 58.101 1.00 28.77 40 PHE B C 1
ATOM 901 O O . PHE B 2 40 ? 46.689 5.367 58.424 1.00 30.64 40 PHE B O 1
ATOM 909 N N . VAL B 2 41 ? 45.379 7.104 58.986 1.00 28.28 41 VAL B N 1
ATOM 910 C CA . VAL B 2 41 ? 45.491 6.826 60.418 1.00 30.64 41 VAL B CA 1
ATOM 911 C C . VAL B 2 41 ? 44.399 5.916 60.993 1.00 34.68 41 VAL B C 1
ATOM 912 O O . VAL B 2 41 ? 44.613 5.326 62.063 1.00 39.17 41 VAL B O 1
ATOM 916 N N . HIS B 2 42 ? 43.234 5.814 60.352 1.00 36.20 42 HIS B N 1
ATOM 917 C CA . HIS B 2 42 ? 42.189 4.869 60.767 1.00 36.23 42 HIS B CA 1
ATOM 918 C C . HIS B 2 42 ? 41.681 5.133 62.183 1.00 38.42 42 HIS B C 1
ATOM 919 O O . HIS B 2 42 ? 41.199 4.221 62.857 1.00 39.52 42 HIS B O 1
ATOM 926 N N . ASP B 2 43 ? 41.777 6.370 62.661 1.00 35.20 43 ASP B N 1
ATOM 927 C CA . ASP B 2 43 ? 41.258 6.724 63.975 1.00 31.24 43 ASP B CA 1
ATOM 928 C C . ASP B 2 43 ? 40.689 8.132 63.907 1.00 31.79 43 ASP B C 1
ATOM 929 O O . ASP B 2 43 ? 41.357 9.041 63.407 1.00 31.15 43 ASP B O 1
ATOM 934 N N . ALA B 2 44 ? 39.467 8.311 64.418 1.00 29.20 44 ALA B N 1
ATOM 935 C CA . ALA B 2 44 ? 38.764 9.582 64.243 1.00 32.83 44 ALA B CA 1
ATOM 936 C C . ALA B 2 44 ? 39.510 10.736 64.905 1.00 29.88 44 ALA B C 1
ATOM 937 O O . ALA B 2 44 ? 39.765 11.767 64.272 1.00 31.05 44 ALA B O 1
ATOM 939 N N . GLN B 2 45 ? 39.865 10.589 66.185 1.00 28.83 45 GLN B N 1
ATOM 940 C CA . GLN B 2 45 ? 40.542 11.680 66.880 1.00 28.97 45 GLN B CA 1
ATOM 941 C C . GLN B 2 45 ? 41.937 11.917 66.312 1.00 29.75 45 GLN B C 1
ATOM 942 O O . GLN B 2 45 ? 42.364 13.069 66.161 1.00 28.55 45 GLN B O 1
ATOM 948 N N . GLU B 2 46 ? 42.665 10.838 66.011 1.00 28.51 46 GLU B N 1
ATOM 949 C CA . GLU B 2 46 ? 43.989 10.964 65.408 1.00 31.36 46 GLU B CA 1
ATOM 950 C C . GLU B 2 46 ? 43.912 11.667 64.057 1.00 25.03 46 GLU B C 1
ATOM 951 O O . GLU B 2 46 ? 44.765 12.498 63.732 1.00 23.36 46 GLU B O 1
ATOM 957 N N . ALA B 2 47 ? 42.898 11.340 63.255 1.00 23.23 47 ALA B N 1
ATOM 958 C CA . ALA B 2 47 ? 42.739 12.006 61.965 1.00 27.39 47 ALA B CA 1
ATOM 959 C C . ALA B 2 47 ? 42.517 13.508 62.132 1.00 23.73 47 ALA B C 1
ATOM 960 O O . ALA B 2 47 ? 43.103 14.316 61.401 1.00 21.68 47 ALA B O 1
ATOM 962 N N . GLN B 2 48 ? 41.675 13.909 63.087 1.00 21.85 48 GLN B N 1
ATOM 963 C CA . GLN B 2 48 ? 41.467 15.337 63.310 1.00 23.95 48 GLN B CA 1
ATOM 964 C C . GLN B 2 48 ? 42.754 16.022 63.736 1.00 23.68 48 GLN B C 1
ATOM 965 O O . GLN B 2 48 ? 43.074 17.116 63.250 1.00 21.07 48 GLN B O 1
ATOM 971 N N . ASP B 2 49 ? 43.507 15.394 64.646 1.00 23.47 49 ASP B N 1
ATOM 972 C CA . ASP B 2 49 ? 44.767 15.972 65.101 1.00 24.34 49 ASP B CA 1
ATOM 973 C C . ASP B 2 49 ? 45.741 16.146 63.944 1.00 19.10 49 ASP B C 1
ATOM 974 O O . ASP B 2 49 ? 46.401 17.185 63.817 1.00 22.69 49 ASP B O 1
ATOM 979 N N . VAL B 2 50 ? 45.872 15.119 63.109 1.00 19.52 50 VAL B N 1
ATOM 980 C CA . VAL B 2 50 ? 46.858 15.182 62.034 1.00 20.16 50 VAL B CA 1
ATOM 981 C C . VAL B 2 50 ? 46.394 16.122 60.929 1.00 18.15 50 VAL B C 1
ATOM 982 O O . VAL B 2 50 ? 47.213 16.802 60.304 1.00 17.27 50 VAL B O 1
ATOM 986 N N . ALA B 2 51 ? 45.084 16.173 60.660 1.00 19.24 51 ALA B N 1
ATOM 987 C CA . ALA B 2 51 ? 44.565 17.151 59.705 1.00 19.28 51 ALA B CA 1
ATOM 988 C C . ALA B 2 51 ? 44.817 18.574 60.188 1.00 18.04 51 ALA B C 1
ATOM 989 O O . ALA B 2 51 ? 45.216 19.450 59.407 1.00 18.66 51 ALA B O 1
ATOM 991 N N . GLN B 2 52 ? 44.619 18.824 61.483 1.00 19.56 52 GLN B N 1
ATOM 992 C CA . GLN B 2 52 ? 44.939 20.141 62.025 1.00 19.43 52 GLN B CA 1
ATOM 993 C C . GLN B 2 52 ? 46.419 20.447 61.868 1.00 20.86 52 GLN B C 1
ATOM 994 O O . GLN B 2 52 ? 46.800 21.575 61.522 1.00 19.51 52 GLN B O 1
ATOM 1000 N N . GLU B 2 53 ? 47.268 19.445 62.116 1.00 20.66 53 GLU B N 1
ATOM 1001 C CA . GLU B 2 53 ? 48.708 19.624 61.973 1.00 19.88 53 GLU B CA 1
ATOM 1002 C C . GLU B 2 53 ? 49.067 19.945 60.529 1.00 18.45 53 GLU B C 1
ATOM 1003 O O . GLU B 2 53 ? 49.942 20.780 60.265 1.00 20.84 53 GLU B O 1
ATOM 1009 N N . ALA B 2 54 ? 48.377 19.312 59.579 1.00 17.24 54 ALA B N 1
ATOM 1010 C CA . ALA B 2 54 ? 48.631 19.591 58.169 1.00 18.04 54 ALA B CA 1
ATOM 1011 C C . ALA B 2 54 ? 48.314 21.040 57.817 1.00 18.31 54 ALA B C 1
ATOM 1012 O O . ALA B 2 54 ? 49.078 21.696 57.095 1.00 18.16 54 ALA B O 1
ATOM 1014 N N . PHE B 2 55 ? 47.184 21.557 58.299 1.00 15.71 55 PHE B N 1
ATOM 1015 C CA . PHE B 2 55 ? 46.829 22.940 57.981 1.00 17.85 55 PHE B CA 1
ATOM 1016 C C . PHE B 2 55 ? 47.813 23.926 58.591 1.00 18.25 55 PHE B C 1
ATOM 1017 O O . PHE B 2 55 ? 48.168 24.928 57.959 1.00 17.88 55 PHE B O 1
ATOM 1025 N N . ILE B 2 56 ? 48.263 23.670 59.821 1.00 18.77 56 ILE B N 1
ATOM 1026 C CA . ILE B 2 56 ? 49.217 24.585 60.450 1.00 19.87 56 ILE B CA 1
ATOM 1027 C C . ILE B 2 56 ? 50.563 24.510 59.747 1.00 20.30 56 ILE B C 1
ATOM 1028 O O . ILE B 2 56 ? 51.234 25.529 59.546 1.00 21.21 56 ILE B O 1
ATOM 1033 N N . LYS B 2 57 ? 50.971 23.306 59.345 1.00 21.09 57 LYS B N 1
ATOM 1034 C CA . LYS B 2 57 ? 52.200 23.162 58.569 1.00 21.67 57 LYS B CA 1
ATOM 1035 C C . LYS B 2 57 ? 52.105 23.908 57.240 1.00 24.47 57 LYS B C 1
ATOM 1036 O O . LYS B 2 57 ? 53.048 24.595 56.830 1.00 23.43 57 LYS B O 1
ATOM 1042 N N . ALA B 2 58 ? 50.968 23.791 56.552 1.00 20.76 58 ALA B N 1
ATOM 1043 C CA . ALA B 2 58 ? 50.785 24.526 55.307 1.00 19.45 58 ALA B CA 1
ATOM 1044 C C . ALA B 2 58 ? 50.869 26.027 55.552 1.00 21.48 58 ALA B C 1
ATOM 1045 O O . ALA B 2 58 ? 51.564 26.753 54.833 1.00 20.73 58 ALA B O 1
ATOM 1047 N N . TYR B 2 59 ? 50.157 26.511 56.569 1.00 17.87 59 TYR B N 1
ATOM 1048 C CA . TYR B 2 59 ? 50.236 27.924 56.913 1.00 20.98 59 TYR B CA 1
ATOM 1049 C C . TYR B 2 59 ? 51.683 28.359 57.109 1.00 22.92 59 TYR B C 1
ATOM 1050 O O . TYR B 2 59 ? 52.120 29.387 56.582 1.00 22.22 59 TYR B O 1
ATOM 1059 N N . ARG B 2 60 ? 52.435 27.596 57.899 1.00 24.24 60 ARG B N 1
ATOM 1060 C CA . ARG B 2 60 ? 53.815 27.964 58.190 1.00 27.41 60 ARG B CA 1
ATOM 1061 C C . ARG B 2 60 ? 54.718 27.846 56.967 1.00 28.33 60 ARG B C 1
ATOM 1062 O O . ARG B 2 60 ? 55.827 28.389 56.980 1.00 28.79 60 ARG B O 1
ATOM 1070 N N . ALA B 2 61 ? 54.260 27.182 55.903 1.00 23.49 61 ALA B N 1
ATOM 1071 C CA . ALA B 2 61 ? 55.035 27.032 54.678 1.00 27.60 61 ALA B CA 1
ATOM 1072 C C . ALA B 2 61 ? 54.619 28.013 53.591 1.00 27.03 61 ALA B C 1
ATOM 1073 O O . ALA B 2 61 ? 55.130 27.931 52.471 1.00 27.80 61 ALA B O 1
ATOM 1075 N N . LEU B 2 62 ? 53.719 28.951 53.899 1.00 25.17 62 LEU B N 1
ATOM 1076 C CA . LEU B 2 62 ? 53.178 29.820 52.856 1.00 26.10 62 LEU B CA 1
ATOM 1077 C C . LEU B 2 62 ? 54.261 30.666 52.198 1.00 32.53 62 LEU B C 1
ATOM 1078 O O . LEU B 2 62 ? 54.093 31.102 51.053 1.00 31.00 62 LEU B O 1
ATOM 1083 N N . GLY B 2 63 ? 55.373 30.912 52.899 1.00 28.39 63 GLY B N 1
ATOM 1084 C CA . GLY B 2 63 ? 56.500 31.578 52.268 1.00 30.79 63 GLY B CA 1
ATOM 1085 C C . GLY B 2 63 ? 56.996 30.867 51.023 1.00 35.42 63 GLY B C 1
ATOM 1086 O O . GLY B 2 63 ? 57.491 31.510 50.096 1.00 40.27 63 GLY B O 1
ATOM 1087 N N . ASN B 2 64 ? 56.850 29.542 50.971 1.00 33.27 64 ASN B N 1
ATOM 1088 C CA . ASN B 2 64 ? 57.262 28.758 49.812 1.00 37.04 64 ASN B CA 1
ATOM 1089 C C . ASN B 2 64 ? 56.147 28.526 48.806 1.00 37.13 64 ASN B C 1
ATOM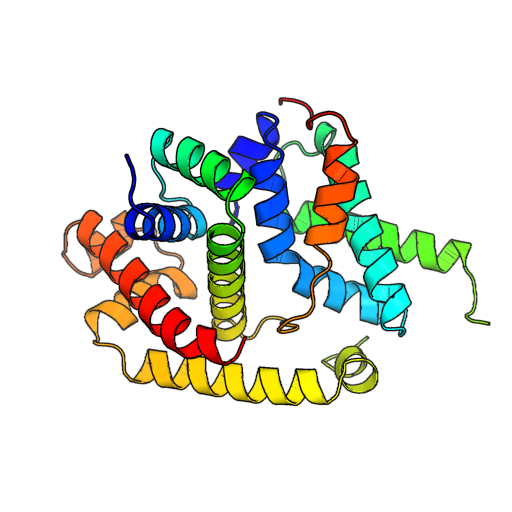 1090 O O . ASN B 2 64 ? 56.381 27.851 47.800 1.00 38.50 64 ASN B O 1
ATOM 1095 N N . PHE B 2 65 ? 54.941 29.019 49.062 1.00 30.81 65 PHE B N 1
ATOM 1096 C CA . PHE B 2 65 ? 53.856 28.907 48.094 1.00 29.86 65 PHE B CA 1
ATOM 1097 C C . PHE B 2 65 ? 53.989 30.068 47.120 1.00 35.93 65 PHE B C 1
ATOM 1098 O O . PHE B 2 65 ? 53.677 31.214 47.447 1.00 34.39 65 PHE B O 1
ATOM 1106 N N . ARG B 2 66 ? 54.454 29.764 45.916 1.00 39.63 66 ARG B N 1
ATOM 1107 C CA . ARG B 2 66 ? 54.732 30.768 44.902 1.00 39.78 66 ARG B CA 1
ATOM 1108 C C . ARG B 2 66 ? 53.531 31.052 44.009 1.00 40.20 66 ARG B C 1
ATOM 1109 O O . ARG B 2 66 ? 53.567 32.010 43.230 1.00 43.40 66 ARG B O 1
ATOM 1117 N N . GLY B 2 67 ? 52.452 30.284 44.133 1.00 38.38 67 GLY B N 1
ATOM 1118 C CA . GLY B 2 67 ? 51.367 30.401 43.184 1.00 40.78 67 GLY B CA 1
ATOM 1119 C C . GLY B 2 67 ? 51.602 29.701 41.864 1.00 46.41 67 GLY B C 1
ATOM 1120 O O . GLY B 2 67 ? 50.854 29.948 40.912 1.00 46.63 67 GLY B O 1
ATOM 1121 N N . ASP B 2 68 ? 52.619 28.840 41.768 1.00 44.45 68 ASP B N 1
ATOM 1122 C CA . ASP B 2 68 ? 52.851 28.114 40.524 1.00 47.13 68 ASP B CA 1
ATOM 1123 C C . ASP B 2 68 ? 51.898 26.936 40.380 1.00 47.38 68 ASP B C 1
ATOM 1124 O O . ASP B 2 68 ? 51.460 26.621 39.267 1.00 48.22 68 ASP B O 1
ATOM 1129 N N . SER B 2 69 ? 51.572 26.270 41.478 1.00 41.20 69 SER B N 1
ATOM 1130 C CA . SER B 2 69 ? 50.543 25.245 41.465 1.00 36.50 69 SER B CA 1
ATOM 1131 C C . SER B 2 69 ? 49.263 25.792 42.081 1.00 32.65 69 SER B C 1
ATOM 1132 O O . SER B 2 69 ? 49.259 26.824 42.757 1.00 32.46 69 SER B O 1
ATOM 1135 N N . ALA B 2 70 ? 48.166 25.099 41.807 1.00 28.86 70 ALA B N 1
ATOM 1136 C CA . ALA B 2 70 ? 46.911 25.388 42.482 1.00 27.43 70 ALA B CA 1
ATOM 1137 C C . ALA B 2 70 ? 47.102 25.271 43.987 1.00 23.82 70 ALA B C 1
ATOM 1138 O O . ALA B 2 70 ? 47.872 24.432 44.465 1.00 17.44 70 ALA B O 1
ATOM 1140 N N . PHE B 2 71 ? 46.411 26.133 44.735 1.00 20.81 71 PHE B N 1
ATOM 1141 C CA . PHE B 2 71 ? 46.480 26.076 46.194 1.00 19.94 71 PHE B CA 1
ATOM 1142 C C . PHE B 2 71 ? 46.136 24.687 46.720 1.00 18.11 71 PHE B C 1
ATOM 1143 O O . PHE B 2 71 ? 46.828 24.146 47.594 1.00 17.32 71 PHE B O 1
ATOM 1151 N N . TYR B 2 72 ? 45.046 24.100 46.228 1.00 19.00 72 TYR B N 1
ATOM 1152 C CA . TYR B 2 72 ? 44.643 22.811 46.787 1.00 18.11 72 TYR B CA 1
ATOM 1153 C C . TYR B 2 72 ? 45.698 21.741 46.531 1.00 18.35 72 TYR B C 1
ATOM 1154 O O . TYR B 2 72 ? 45.943 20.877 47.382 1.00 19.07 72 TYR B O 1
ATOM 1163 N N . THR B 2 73 ? 46.341 21.786 45.367 1.00 18.94 73 THR B N 1
ATOM 1164 C CA . THR B 2 73 ? 47.405 20.832 45.083 1.00 20.01 73 THR B CA 1
ATOM 1165 C C . THR B 2 73 ? 48.564 21.003 46.060 1.00 19.31 73 THR B C 1
ATOM 1166 O O . THR B 2 73 ? 49.072 20.024 46.619 1.00 18.71 73 THR B O 1
ATOM 1170 N N . TRP B 2 74 ? 48.991 22.249 46.278 1.00 19.60 74 TRP B N 1
ATOM 1171 C CA . TRP B 2 74 ? 50.037 22.538 47.261 1.00 19.72 74 TRP B CA 1
ATOM 1172 C C . TRP B 2 74 ? 49.634 22.067 48.656 1.00 19.11 74 TRP B C 1
ATOM 1173 O O . TRP B 2 74 ? 50.432 21.436 49.366 1.00 17.55 74 TRP B O 1
ATOM 1184 N N . LEU B 2 75 ? 48.391 22.335 49.054 1.00 15.50 75 LEU B N 1
ATOM 1185 C CA . LEU B 2 75 ? 47.898 21.892 50.361 1.00 15.99 75 LEU B CA 1
ATOM 1186 C C . LEU B 2 75 ? 47.826 20.372 50.449 1.00 16.22 75 LEU B C 1
ATOM 1187 O O . LEU B 2 75 ? 48.183 19.777 51.479 1.00 16.38 75 LEU B O 1
ATOM 1192 N N . TYR B 2 76 ? 47.312 19.738 49.400 1.00 14.92 76 TYR B N 1
ATOM 1193 C CA . TYR B 2 76 ? 47.219 18.281 49.366 1.00 17.53 76 TYR B CA 1
ATOM 1194 C C . TYR B 2 76 ? 48.587 17.647 49.592 1.00 16.21 76 TYR B C 1
ATOM 1195 O O . TYR B 2 76 ? 48.739 16.731 50.412 1.00 15.91 76 TYR B O 1
ATOM 1204 N N . ARG B 2 77 ? 49.603 18.141 48.879 1.00 15.55 77 ARG B N 1
ATOM 1205 C CA . ARG B 2 77 ? 50.945 17.587 49.005 1.00 19.46 77 ARG B CA 1
ATOM 1206 C C . ARG B 2 77 ? 51.484 17.750 50.419 1.00 18.06 77 ARG B C 1
ATOM 1207 O O . ARG B 2 77 ? 52.204 16.882 50.926 1.00 16.80 77 ARG B O 1
ATOM 1215 N N . ILE B 2 78 ? 51.157 18.862 51.068 1.00 15.67 78 ILE B N 1
ATOM 1216 C CA . ILE B 2 78 ? 51.600 19.052 52.445 1.00 17.20 78 ILE B CA 1
ATOM 1217 C C . ILE B 2 78 ? 50.871 18.090 53.375 1.00 15.97 78 ILE B C 1
ATOM 1218 O O . ILE B 2 78 ? 51.461 17.546 54.320 1.00 20.05 78 ILE B O 1
ATOM 1223 N N . ALA B 2 79 ? 49.588 17.837 53.113 1.00 14.01 79 ALA B N 1
ATOM 1224 C CA . ALA B 2 79 ? 48.857 16.886 53.947 1.00 18.51 79 ALA B CA 1
ATOM 1225 C C . ALA B 2 79 ? 49.429 15.481 53.797 1.00 16.75 79 ALA B C 1
ATOM 1226 O O . ALA B 2 79 ? 49.492 14.712 54.767 1.00 16.86 79 ALA B O 1
ATOM 1228 N N . ILE B 2 80 ? 49.835 15.124 52.577 1.00 16.28 80 ILE B N 1
ATOM 1229 C CA . ILE B 2 80 ? 50.451 13.818 52.345 1.00 19.55 80 ILE B CA 1
ATOM 1230 C C . ILE B 2 80 ? 51.768 13.714 53.103 1.00 17.34 80 ILE B C 1
ATOM 1231 O O . ILE B 2 80 ? 52.053 12.706 53.758 1.00 19.01 80 ILE B O 1
ATOM 1236 N N . ASN B 2 81 ? 52.590 14.763 53.022 1.00 17.52 81 ASN B N 1
ATOM 1237 C CA . ASN B 2 81 ? 53.842 14.800 53.772 1.00 19.25 81 ASN B CA 1
ATOM 1238 C C . ASN B 2 81 ? 53.592 14.701 55.275 1.00 21.03 81 ASN B C 1
ATOM 1239 O O . ASN B 2 81 ? 54.280 13.949 55.983 1.00 18.93 81 ASN B O 1
ATOM 1244 N N . THR B 2 82 ? 52.605 15.448 55.779 1.00 17.53 82 THR B N 1
ATOM 1245 C CA . THR B 2 82 ? 52.287 15.410 57.207 1.00 19.14 82 THR B CA 1
ATOM 1246 C C . THR B 2 82 ? 51.863 14.015 57.648 1.00 20.86 82 THR B C 1
ATOM 1247 O O . THR B 2 82 ? 52.327 13.506 58.679 1.00 18.72 82 THR B O 1
ATOM 1251 N N . ALA B 2 83 ? 50.956 13.392 56.890 1.00 17.38 83 ALA B N 1
ATOM 1252 C CA . ALA B 2 83 ? 50.481 12.060 57.236 1.00 18.00 83 ALA B CA 1
ATOM 1253 C C . ALA B 2 83 ? 51.618 11.044 57.181 1.00 21.11 83 ALA B C 1
ATOM 1254 O O . ALA B 2 83 ? 51.731 10.176 58.054 1.00 20.62 83 ALA B O 1
ATOM 1256 N N . LYS B 2 84 ? 52.464 11.136 56.154 1.00 19.23 84 LYS B N 1
ATOM 1257 C CA . LYS B 2 84 ? 53.599 10.223 56.033 1.00 23.62 84 LYS B CA 1
ATOM 1258 C C . LYS B 2 84 ? 54.537 10.344 57.228 1.00 23.78 84 LYS B C 1
ATOM 1259 O O . LYS B 2 84 ? 54.874 9.340 57.869 1.00 25.45 84 LYS B O 1
ATOM 1265 N N . ASN B 2 85 ? 54.974 11.570 57.538 1.00 21.16 85 ASN B N 1
ATOM 1266 C CA . ASN B 2 85 ? 55.867 11.779 58.675 1.00 24.88 85 ASN B CA 1
ATOM 1267 C C . ASN B 2 85 ? 55.228 11.305 59.974 1.00 26.50 85 ASN B C 1
ATOM 1268 O O . ASN B 2 85 ? 55.887 10.657 60.798 1.00 27.02 85 ASN B O 1
ATOM 1273 N N . HIS B 2 86 ? 53.938 11.601 60.164 1.00 24.41 86 HIS B N 1
ATOM 1274 C CA . HIS B 2 86 ? 53.212 11.116 61.336 1.00 24.31 86 HIS B CA 1
ATOM 1275 C C . HIS B 2 86 ? 53.319 9.602 61.460 1.00 25.39 86 HIS B C 1
ATOM 1276 O O . HIS B 2 86 ? 53.667 9.073 62.520 1.00 26.37 86 HIS B O 1
ATOM 1283 N N . LEU B 2 87 ? 53.030 8.888 60.374 1.00 25.09 87 LEU B N 1
ATOM 1284 C CA . LEU B 2 87 ? 52.997 7.431 60.436 1.00 24.99 87 LEU B CA 1
ATOM 1285 C C . LEU B 2 87 ? 54.394 6.852 60.619 1.00 27.12 87 LEU B C 1
ATOM 1286 O O . LEU B 2 87 ? 54.579 5.891 61.372 1.00 26.28 87 LEU B O 1
ATOM 1291 N N . VAL B 2 88 ? 55.387 7.419 59.935 1.00 26.86 88 VAL B N 1
ATOM 1292 C CA . VAL B 2 88 ? 56.745 6.896 60.040 1.00 28.56 88 VAL B CA 1
ATOM 1293 C C . VAL B 2 88 ? 57.284 7.100 61.453 1.00 30.63 88 VAL B C 1
ATOM 1294 O O . VAL B 2 88 ? 57.912 6.203 62.031 1.00 31.12 88 VAL B O 1
ATOM 1298 N N . ALA B 2 89 ? 57.020 8.268 62.047 1.00 30.43 89 ALA B N 1
ATOM 1299 C CA . ALA B 2 89 ? 57.444 8.502 63.426 1.00 30.12 89 ALA B CA 1
ATOM 1300 C C . ALA B 2 89 ? 56.683 7.616 64.405 1.00 34.46 89 ALA B C 1
ATOM 1301 O O . ALA B 2 89 ? 57.267 7.105 65.369 1.00 36.82 89 ALA B O 1
ATOM 1303 N N . ARG B 2 90 ? 55.378 7.431 64.184 1.00 30.84 90 ARG B N 1
ATOM 1304 C CA . ARG B 2 90 ? 54.569 6.679 65.137 1.00 30.72 90 ARG B CA 1
ATOM 1305 C C . ARG B 2 90 ? 54.908 5.195 65.092 1.00 34.93 90 ARG B C 1
ATOM 1306 O O . ARG B 2 90 ? 55.010 4.541 66.138 1.00 32.65 90 ARG B O 1
ATOM 1314 N N . GLY B 2 91 ? 55.113 4.658 63.896 1.00 32.29 91 GLY B N 1
ATOM 1315 C CA . GLY B 2 91 ? 55.313 3.242 63.732 1.00 32.86 91 GLY B CA 1
ATOM 1316 C C . GLY B 2 91 ? 53.988 2.508 63.767 1.00 34.57 91 GLY B C 1
ATOM 1317 O O . GLY B 2 91 ? 52.906 3.101 63.681 1.00 34.54 91 GLY B O 1
ATOM 1318 N N . ARG B 2 92 ? 54.083 1.186 63.895 1.00 32.63 92 ARG B N 1
ATOM 1319 C CA . ARG B 2 92 ? 52.884 0.358 63.937 1.00 38.88 92 ARG B CA 1
ATOM 1320 C C . ARG B 2 92 ? 51.987 0.794 65.088 1.00 40.67 92 ARG B C 1
ATOM 1321 O O . ARG B 2 92 ? 52.467 1.146 66.173 1.00 38.55 92 ARG B O 1
ATOM 1329 N N . ARG B 2 93 ? 50.680 0.819 64.826 1.00 43.37 93 ARG B N 1
ATOM 1330 C CA . ARG B 2 93 ? 49.728 1.260 65.838 1.00 45.30 93 ARG B CA 1
ATOM 1331 C C . ARG B 2 93 ? 49.815 0.351 67.060 1.00 45.51 93 ARG B C 1
ATOM 1332 O O . ARG B 2 93 ? 49.810 -0.880 66.912 1.00 46.21 93 ARG B O 1
ATOM 1340 N N . PRO B 2 94 ? 49.925 0.904 68.276 1.00 48.67 94 PRO B N 1
ATOM 1341 C CA . PRO B 2 94 ? 49.922 0.054 69.474 1.00 47.86 94 PRO B CA 1
ATOM 1342 C C . PRO B 2 94 ? 48.530 -0.490 69.783 1.00 51.68 94 PRO B C 1
ATOM 1343 O O . PRO B 2 94 ? 47.565 0.276 69.716 1.00 54.71 94 PRO B O 1
ATOM 1347 N N . PHE B 2 107 ? 41.897 2.067 52.140 1.00 41.23 107 PHE B N 1
ATOM 1348 C CA . PHE B 2 107 ? 42.319 3.257 51.402 1.00 39.77 107 PHE B CA 1
ATOM 1349 C C . PHE B 2 107 ? 41.478 3.479 50.148 1.00 42.73 107 PHE B C 1
ATOM 1350 O O . PHE B 2 107 ? 41.479 4.576 49.587 1.00 39.43 107 PHE B O 1
ATOM 1358 N N . GLU B 2 108 ? 40.769 2.438 49.712 1.00 42.93 108 GLU B N 1
ATOM 1359 C CA . GLU B 2 108 ? 39.978 2.492 48.490 1.00 44.90 108 GLU B CA 1
ATOM 1360 C C . GLU B 2 108 ? 38.530 2.867 48.786 1.00 49.64 108 GLU B C 1
ATOM 1361 O O . GLU B 2 108 ? 37.986 2.546 49.848 1.00 44.75 108 GLU B O 1
ATOM 1367 N N . GLY B 2 109 ? 37.916 3.562 47.827 1.00 49.53 109 GLY B N 1
ATOM 1368 C CA . GLY B 2 109 ? 36.508 3.914 47.904 1.00 49.90 109 GLY B CA 1
ATOM 1369 C C . GLY B 2 109 ? 36.166 4.651 49.181 1.00 52.91 109 GLY B C 1
ATOM 1370 O O . GLY B 2 109 ? 36.894 5.543 49.633 1.00 49.22 109 GLY B O 1
ATOM 1371 N N . ASP B 2 110 ? 35.039 4.266 49.784 1.00 53.05 110 ASP B N 1
ATOM 1372 C CA . ASP B 2 110 ? 34.561 4.877 51.017 1.00 54.51 110 ASP B CA 1
ATOM 1373 C C . ASP B 2 110 ? 34.742 3.967 52.229 1.00 49.48 110 ASP B C 1
ATOM 1374 O O . ASP B 2 110 ? 34.138 4.218 53.279 1.00 45.97 110 ASP B O 1
ATOM 1379 N N . HIS B 2 111 ? 35.580 2.930 52.109 1.00 47.33 111 HIS B N 1
ATOM 1380 C CA . HIS B 2 111 ? 35.741 1.964 53.192 1.00 48.15 111 HIS B CA 1
ATOM 1381 C C . HIS B 2 111 ? 36.218 2.636 54.477 1.00 43.35 111 HIS B C 1
ATOM 1382 O O . HIS B 2 111 ? 35.640 2.424 55.548 1.00 43.32 111 HIS B O 1
ATOM 1389 N N . ALA B 2 112 ? 37.272 3.455 54.390 1.00 42.90 112 ALA B N 1
ATOM 1390 C CA . ALA B 2 112 ? 37.839 4.062 55.591 1.00 41.21 112 ALA B CA 1
ATOM 1391 C C . ALA B 2 112 ? 36.802 4.912 56.318 1.00 43.13 112 ALA B C 1
ATOM 1392 O O . ALA B 2 112 ? 36.582 4.749 57.524 1.00 41.50 112 ALA B O 1
ATOM 1394 N N . LEU B 2 113 ? 36.147 5.820 55.593 1.00 40.20 113 LEU B N 1
ATOM 1395 C CA . LEU B 2 113 ? 35.142 6.682 56.207 1.00 42.38 113 LEU B CA 1
ATOM 1396 C C . LEU B 2 113 ? 34.007 5.868 56.822 1.00 41.18 113 LEU B C 1
ATOM 1397 O O . LEU B 2 113 ? 33.623 6.095 57.975 1.00 40.41 113 LEU B O 1
ATOM 1402 N N . LYS B 2 114 ? 33.469 4.906 56.065 1.00 41.87 114 LYS B N 1
ATOM 1403 C CA . LYS B 2 114 ? 32.324 4.123 56.529 1.00 44.82 114 LYS B CA 1
ATOM 1404 C C . LYS B 2 114 ? 32.625 3.414 57.843 1.00 44.48 114 LYS B C 1
ATOM 1405 O O . LYS B 2 114 ? 31.744 3.262 58.699 1.00 49.98 114 LYS B O 1
ATOM 1411 N N . ASP B 2 115 ? 33.863 2.975 58.019 1.00 41.71 115 ASP B N 1
ATOM 1412 C CA . ASP B 2 115 ? 34.252 2.265 59.227 1.00 41.70 115 ASP B CA 1
ATOM 1413 C C . ASP B 2 115 ? 34.470 3.220 60.397 1.00 43.89 115 ASP B C 1
ATOM 1414 O O . ASP B 2 115 ? 34.138 2.883 61.539 1.00 45.17 115 ASP B O 1
ATOM 1419 N N . ILE B 2 116 ? 34.981 4.418 60.136 1.00 39.55 116 ILE B N 1
ATOM 1420 C CA . ILE B 2 116 ? 35.464 5.307 61.186 1.00 39.17 116 ILE B CA 1
ATOM 1421 C C . ILE B 2 116 ? 34.446 6.383 61.547 1.00 35.13 116 ILE B C 1
ATOM 1422 O O . ILE B 2 116 ? 34.334 6.763 62.714 1.00 31.65 116 ILE B O 1
ATOM 1427 N N . GLU B 2 117 ? 33.706 6.896 60.569 1.00 33.35 117 GLU B N 1
ATOM 1428 C CA . GLU B 2 117 ? 32.888 8.071 60.835 1.00 32.64 117 GLU B CA 1
ATOM 1429 C C . GLU B 2 117 ? 31.682 7.729 61.704 1.00 30.26 117 GLU B C 1
ATOM 1430 O O . GLU B 2 117 ? 31.214 6.584 61.759 1.00 26.24 117 GLU B O 1
ATOM 1436 N N . SER B 2 118 ? 31.187 8.751 62.395 1.00 27.69 118 SER B N 1
ATOM 1437 C CA . SER B 2 118 ? 29.996 8.605 63.218 1.00 27.00 118 SER B CA 1
ATOM 1438 C C . SER B 2 118 ? 28.821 8.132 62.367 1.00 27.87 118 SER B C 1
ATOM 1439 O O . SER B 2 118 ? 28.557 8.714 61.306 1.00 26.71 118 SER B O 1
ATOM 1442 N N . PRO B 2 119 ? 28.104 7.087 62.781 1.00 25.22 119 PRO B N 1
ATOM 1443 C CA . PRO B 2 119 ? 26.901 6.688 62.031 1.00 25.54 119 PRO B CA 1
ATOM 1444 C C . PRO B 2 119 ? 25.867 7.792 61.942 1.00 24.15 119 PRO B C 1
ATOM 1445 O O . PRO B 2 119 ? 25.110 7.851 60.967 1.00 24.40 119 PRO B O 1
ATOM 1449 N N . GLU B 2 120 ? 25.807 8.674 62.940 1.00 24.50 120 GLU B N 1
ATOM 1450 C CA . GLU B 2 120 ? 24.891 9.803 62.853 1.00 25.93 120 GLU B CA 1
ATOM 1451 C C . GLU B 2 120 ? 25.319 10.771 61.763 1.00 24.98 120 GLU B C 1
ATOM 1452 O O . GLU B 2 120 ? 24.471 11.430 61.149 1.00 23.59 120 GLU B O 1
ATOM 1458 N N . ARG B 2 121 ? 26.622 10.866 61.511 1.00 25.38 121 ARG B N 1
ATOM 1459 C CA . ARG B 2 121 ? 27.100 11.772 60.473 1.00 26.86 121 ARG B CA 1
ATOM 1460 C C . ARG B 2 121 ? 26.736 11.252 59.092 1.00 25.62 121 ARG B C 1
ATOM 1461 O O . ARG B 2 121 ? 26.381 12.035 58.203 1.00 21.75 121 ARG B O 1
ATOM 1469 N N . ALA B 2 122 ? 26.786 9.931 58.899 1.00 24.18 122 ALA B N 1
ATOM 1470 C CA . ALA B 2 122 ? 26.383 9.374 57.614 1.00 24.58 122 ALA B CA 1
ATOM 1471 C C . ALA B 2 122 ? 24.888 9.551 57.385 1.00 24.74 122 ALA B C 1
ATOM 1472 O O . ALA B 2 122 ? 24.450 9.781 56.253 1.00 25.16 122 ALA B O 1
ATOM 1474 N N . MET B 2 123 ? 24.085 9.449 58.445 1.00 26.21 123 MET B N 1
ATOM 1475 C CA . MET B 2 123 ? 22.651 9.683 58.298 1.00 26.15 123 MET B CA 1
ATOM 1476 C C . MET B 2 123 ? 22.377 11.135 57.935 1.00 24.92 123 MET B C 1
ATOM 1477 O O . MET B 2 123 ? 21.515 11.426 57.096 1.00 26.17 123 MET B O 1
ATOM 1482 N N . LEU B 2 124 ? 23.097 12.061 58.563 1.00 22.85 124 LEU B N 1
ATOM 1483 C CA . LEU B 2 124 ? 22.917 13.471 58.238 1.00 22.59 124 LEU B CA 1
ATOM 1484 C C . LEU B 2 124 ? 23.346 13.764 56.804 1.00 20.26 124 LEU B C 1
ATOM 1485 O O . LEU B 2 124 ? 22.657 14.493 56.083 1.00 23.30 124 LEU B O 1
ATOM 1490 N N . ARG B 2 125 ? 24.475 13.198 56.366 1.00 20.40 125 ARG B N 1
ATOM 1491 C CA . ARG B 2 125 ? 24.913 13.402 54.987 1.00 23.22 125 ARG B CA 1
ATOM 1492 C C . ARG B 2 125 ? 23.876 12.886 53.990 1.00 24.98 125 ARG B C 1
ATOM 1493 O O . ARG B 2 125 ? 23.617 13.526 52.961 1.00 18.33 125 ARG B O 1
ATOM 1501 N N . ASP B 2 126 ? 23.272 11.730 54.275 1.00 23.18 126 ASP B N 1
ATOM 1502 C CA . ASP B 2 126 ? 22.205 11.219 53.416 1.00 22.35 126 ASP B CA 1
ATOM 1503 C C . ASP B 2 126 ? 21.069 12.223 53.293 1.00 22.05 126 ASP B C 1
ATOM 1504 O O . ASP B 2 126 ? 20.569 12.482 52.193 1.00 23.39 126 ASP B O 1
ATOM 1509 N N . GLU B 2 127 ? 20.632 12.784 54.424 1.00 21.68 127 GLU B N 1
ATOM 1510 C CA . GLU B 2 127 ? 19.586 13.807 54.417 1.00 22.17 127 GLU B CA 1
ATOM 1511 C C . GLU B 2 127 ? 20.010 15.042 53.634 1.00 24.05 127 GLU B C 1
ATOM 1512 O O . GLU B 2 127 ? 19.206 15.636 52.899 1.00 20.28 127 GLU B O 1
ATOM 1518 N N . ILE B 2 128 ? 21.252 15.484 53.844 1.00 20.73 128 ILE B N 1
ATOM 1519 C CA . ILE B 2 128 ? 21.739 16.693 53.187 1.00 20.41 128 ILE B CA 1
ATOM 1520 C C . ILE B 2 128 ? 21.810 16.491 51.683 1.00 21.48 128 ILE B C 1
ATOM 1521 O O . ILE B 2 128 ? 21.439 17.382 50.905 1.00 21.68 128 ILE B O 1
ATOM 1526 N N . GLU B 2 129 ? 22.278 15.321 51.245 1.00 19.18 129 GLU B N 1
ATOM 1527 C CA . GLU B 2 129 ? 22.388 15.071 49.814 1.00 23.77 129 GLU B CA 1
ATOM 1528 C C . GLU B 2 129 ? 21.015 15.069 49.154 1.00 25.29 129 GLU B C 1
ATOM 1529 O O . GLU B 2 129 ? 20.829 15.665 48.086 1.00 23.15 129 GLU B O 1
ATOM 1535 N N . ALA B 2 130 ? 20.035 14.399 49.774 1.00 21.09 130 ALA B N 1
ATOM 1536 C CA . ALA B 2 130 ? 18.680 14.399 49.229 1.00 24.45 130 ALA B CA 1
ATOM 1537 C C . ALA B 2 130 ? 18.094 15.804 49.203 1.00 23.70 130 ALA B C 1
ATOM 1538 O O . ALA B 2 130 ? 17.362 16.167 48.275 1.00 24.55 130 ALA B O 1
ATOM 1540 N N . THR B 2 131 ? 18.404 16.608 50.216 1.00 19.40 131 THR B N 1
ATOM 1541 C CA . THR B 2 131 ? 17.842 17.951 50.281 1.00 23.40 131 THR B CA 1
ATOM 1542 C C . THR B 2 131 ? 18.453 18.864 49.223 1.00 20.62 131 THR B C 1
ATOM 1543 O O . THR B 2 131 ? 17.739 19.644 48.583 1.00 20.50 131 THR B O 1
ATOM 1547 N N . VAL B 2 132 ? 19.767 18.791 49.028 1.00 19.74 132 VAL B N 1
ATOM 1548 C CA . VAL B 2 132 ? 20.398 19.611 47.996 1.00 20.51 132 VAL B CA 1
ATOM 1549 C C . VAL B 2 132 ? 19.791 19.300 46.636 1.00 22.16 132 VAL B C 1
ATOM 1550 O O . VAL B 2 132 ? 19.406 20.202 45.881 1.00 21.26 132 VAL B O 1
ATOM 1554 N N . HIS B 2 133 ? 19.699 18.016 46.300 1.00 22.05 133 HIS B N 1
ATOM 1555 C CA . HIS B 2 133 ? 19.243 17.666 44.962 1.00 25.97 133 HIS B CA 1
ATOM 1556 C C . HIS B 2 133 ? 17.766 17.977 44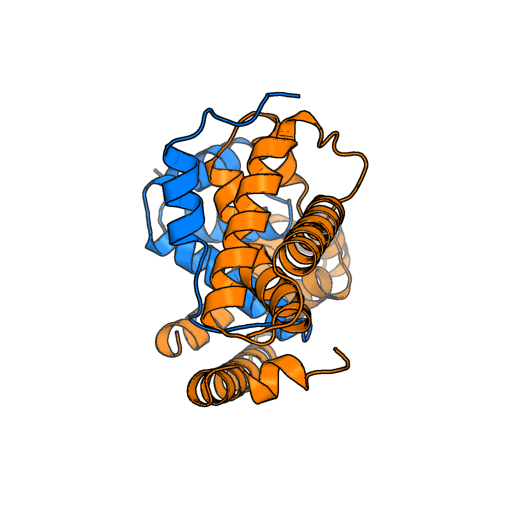.777 1.00 24.37 133 HIS B C 1
ATOM 1557 O O . HIS B 2 133 ? 17.357 18.388 43.683 1.00 24.36 133 HIS B O 1
ATOM 1564 N N . GLN B 2 134 ? 16.964 17.853 45.842 1.00 22.92 134 GLN B N 1
ATOM 1565 C CA . GLN B 2 134 ? 15.560 18.237 45.741 1.00 25.85 134 GLN B CA 1
ATOM 1566 C C . GLN B 2 134 ? 15.400 19.747 45.591 1.00 25.24 134 GLN B C 1
ATOM 1567 O O . GLN B 2 134 ? 14.531 20.212 44.843 1.00 25.22 134 GLN B O 1
ATOM 1573 N N . THR B 2 135 ? 16.207 20.533 46.309 1.00 21.73 135 THR B N 1
ATOM 1574 C CA . THR B 2 135 ? 16.110 21.983 46.172 1.00 21.74 135 THR B CA 1
ATOM 1575 C C . THR B 2 135 ? 16.505 22.425 44.770 1.00 21.32 135 THR B C 1
ATOM 1576 O O . THR B 2 135 ? 15.862 23.306 44.187 1.00 24.37 135 THR B O 1
ATOM 1580 N N . ILE B 2 136 ? 17.574 21.843 44.220 1.00 18.96 136 ILE B N 1
ATOM 1581 C CA . ILE B 2 136 ? 18.008 22.236 42.882 1.00 21.04 136 ILE B CA 1
ATOM 1582 C C . ILE B 2 136 ? 16.949 21.849 41.854 1.00 24.60 136 ILE B C 1
ATOM 1583 O O . ILE B 2 136 ? 16.623 22.630 40.953 1.00 23.42 136 ILE B O 1
ATOM 1588 N N . GLN B 2 137 ? 16.383 20.647 41.995 1.00 21.44 137 GLN B N 1
ATOM 1589 C CA . GLN B 2 137 ? 15.298 20.193 41.124 1.00 27.86 137 GLN B CA 1
ATOM 1590 C C . GLN B 2 137 ? 14.147 21.186 41.076 1.00 27.03 137 GLN B C 1
ATOM 1591 O O . GLN B 2 137 ? 13.547 21.403 40.015 1.00 30.39 137 GLN B O 1
ATOM 1597 N N . GLN B 2 138 ? 13.833 21.804 42.210 1.00 23.71 138 GLN B N 1
ATOM 1598 C CA . GLN B 2 138 ? 12.680 22.683 42.313 1.00 28.25 138 GLN B CA 1
ATOM 1599 C C . GLN B 2 138 ? 12.990 24.145 41.995 1.00 27.26 138 GLN B C 1
ATOM 1600 O O . GLN B 2 138 ? 12.087 24.982 42.074 1.00 23.65 138 GLN B O 1
ATOM 1606 N N . LEU B 2 139 ? 14.236 24.476 41.654 1.00 26.24 139 LEU B N 1
ATOM 1607 C CA . LEU B 2 139 ? 14.588 25.861 41.366 1.00 25.70 139 LEU B CA 1
ATOM 1608 C C . LEU B 2 139 ? 13.918 26.329 40.073 1.00 23.05 139 LEU B C 1
ATOM 1609 O O . LEU B 2 139 ? 13.681 25.528 39.168 1.00 23.23 139 LEU B O 1
ATOM 1614 N N . PRO B 2 140 ? 13.637 27.627 39.945 1.00 23.31 140 PRO B N 1
ATOM 1615 C CA . PRO B 2 140 ? 13.291 28.167 38.624 1.00 24.55 140 PRO B CA 1
ATOM 1616 C C . PRO B 2 140 ? 14.418 27.880 37.644 1.00 25.06 140 PRO B C 1
ATOM 1617 O O . PRO B 2 140 ? 15.584 27.788 38.029 1.00 22.02 140 PRO B O 1
ATOM 1621 N N . GLU B 2 141 ? 14.072 27.756 36.359 1.00 23.75 141 GLU B N 1
ATOM 1622 C CA . GLU B 2 141 ? 15.094 27.341 35.405 1.00 24.60 141 GLU B CA 1
ATOM 1623 C C . GLU B 2 141 ? 16.216 28.361 35.276 1.00 22.60 141 GLU B C 1
ATOM 1624 O O . GLU B 2 141 ? 17.373 27.973 35.065 1.00 25.73 141 GLU B O 1
ATOM 1630 N N . ASP B 2 142 ? 15.915 29.654 35.392 1.00 22.38 142 ASP B N 1
ATOM 1631 C CA . ASP B 2 142 ? 16.980 30.638 35.233 1.00 26.73 142 ASP B CA 1
ATOM 1632 C C . ASP B 2 142 ? 18.024 30.482 36.332 1.00 25.47 142 ASP B C 1
ATOM 1633 O O . ASP B 2 142 ? 19.226 30.580 36.061 1.00 22.09 142 ASP B O 1
ATOM 1638 N N . LEU B 2 143 ? 17.583 30.188 37.564 1.00 20.05 143 LEU B N 1
ATOM 1639 C CA . LEU B 2 143 ? 18.516 29.933 38.662 1.00 19.25 143 LEU B CA 1
ATOM 1640 C C . LEU B 2 143 ? 19.291 28.642 38.444 1.00 20.30 143 LEU B C 1
ATOM 1641 O O . LEU B 2 143 ? 20.516 28.618 38.570 1.00 18.94 143 LEU B O 1
ATOM 1646 N N . ARG B 2 144 ? 18.592 27.546 38.132 1.00 17.99 144 ARG B N 1
ATOM 1647 C CA . ARG B 2 144 ? 19.291 26.280 37.967 1.00 19.09 144 ARG B CA 1
ATOM 1648 C C . ARG B 2 144 ? 20.261 26.334 36.793 1.00 17.76 144 ARG B C 1
ATOM 1649 O O . ARG B 2 144 ? 21.362 25.779 36.865 1.00 15.91 144 ARG B O 1
ATOM 1657 N N . THR B 2 145 ? 19.872 26.995 35.702 1.00 16.01 145 THR B N 1
ATOM 1658 C CA . THR B 2 145 ? 20.777 27.112 34.562 1.00 17.33 145 THR B CA 1
ATOM 1659 C C . THR B 2 145 ? 22.021 27.928 34.910 1.00 14.11 145 THR B C 1
ATOM 1660 O O . THR B 2 145 ? 23.144 27.512 34.606 1.00 15.41 145 THR B O 1
ATOM 1664 N N . ALA B 2 146 ? 21.849 29.098 35.535 1.00 15.83 146 ALA B N 1
ATOM 1665 C CA . ALA B 2 146 ? 23.020 29.894 35.914 1.00 18.28 146 ALA B CA 1
ATOM 1666 C C . ALA B 2 146 ? 23.944 29.111 36.844 1.00 14.89 146 ALA B C 1
ATOM 1667 O O . ALA B 2 146 ? 25.168 29.104 36.659 1.00 13.09 146 ALA B O 1
ATOM 1669 N N . LEU B 2 147 ? 23.376 28.418 37.828 1.00 13.77 147 LEU B N 1
ATOM 1670 C CA . LEU B 2 147 ? 24.202 27.646 38.759 1.00 15.01 147 LEU B CA 1
ATOM 1671 C C . LEU B 2 147 ? 24.930 26.505 38.055 1.00 13.54 147 LEU B C 1
ATOM 1672 O O . LEU B 2 147 ? 26.106 26.245 38.330 1.00 13.62 147 LEU B O 1
ATOM 1677 N N . THR B 2 148 ? 24.244 25.805 37.144 1.00 15.17 148 THR B N 1
ATOM 1678 C CA . THR B 2 148 ? 24.863 24.677 36.453 1.00 14.65 148 THR B CA 1
ATOM 1679 C C . THR B 2 148 ? 25.961 25.142 35.501 1.00 15.10 148 THR B C 1
ATOM 1680 O O . THR B 2 148 ? 27.014 24.500 35.398 1.00 17.36 148 THR B O 1
ATOM 1684 N N . LEU B 2 149 ? 25.744 26.256 34.801 1.00 12.87 149 LEU B N 1
ATOM 1685 C CA . LEU B 2 149 ? 26.775 26.758 33.899 1.00 13.58 149 LEU B CA 1
ATOM 1686 C C . LEU B 2 149 ? 28.018 27.162 34.679 1.00 14.27 149 LEU B C 1
ATOM 1687 O O . LEU B 2 149 ? 29.146 27.000 34.199 1.00 15.46 149 LEU B O 1
ATOM 1692 N N . ARG B 2 150 ? 27.821 27.681 35.889 1.00 13.39 150 ARG B N 1
ATOM 1693 C CA . ARG B 2 150 ? 28.945 28.063 36.741 1.00 13.22 150 ARG B CA 1
ATOM 1694 C C . ARG B 2 150 ? 29.621 26.841 37.346 1.00 15.65 150 ARG B C 1
ATOM 1695 O O . ARG B 2 150 ? 30.845 26.669 37.237 1.00 15.39 150 ARG B O 1
ATOM 1703 N N . GLU B 2 15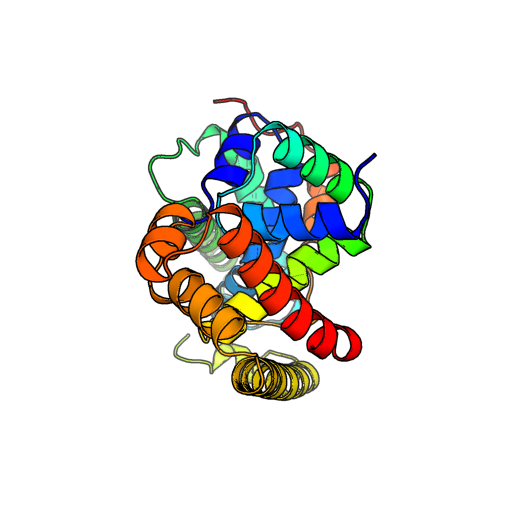1 ? 28.835 25.975 37.990 1.00 17.04 151 GLU B N 1
ATOM 1704 C CA . GLU B 2 151 ? 29.395 24.897 38.797 1.00 16.99 151 GLU B CA 1
ATOM 1705 C C . GLU B 2 151 ? 29.873 23.720 37.965 1.00 20.29 151 GLU B C 1
ATOM 1706 O O . GLU B 2 151 ? 30.858 23.073 38.340 1.00 19.28 151 GLU B O 1
ATOM 1712 N N . PHE B 2 152 ? 29.205 23.409 36.852 1.00 14.99 152 PHE B N 1
ATOM 1713 C CA . PHE B 2 152 ? 29.578 22.226 36.083 1.00 19.43 152 PHE B CA 1
ATOM 1714 C C . PHE B 2 152 ? 30.186 22.543 34.728 1.00 20.37 152 PHE B C 1
ATOM 1715 O O . PHE B 2 152 ? 30.934 21.717 34.200 1.00 21.82 152 PHE B O 1
ATOM 1723 N N . GLU B 2 153 ? 29.925 23.716 34.164 1.00 16.77 153 GLU B N 1
ATOM 1724 C CA . GLU B 2 153 ? 30.633 24.081 32.945 1.00 20.51 153 GLU B CA 1
ATOM 1725 C C . GLU B 2 153 ? 31.816 25.005 33.205 1.00 23.58 153 GLU B C 1
ATOM 1726 O O . GLU B 2 153 ? 32.624 25.222 32.293 1.00 20.94 153 GLU B O 1
ATOM 1732 N N . GLY B 2 154 ? 31.950 25.538 34.422 1.00 19.10 154 GLY B N 1
ATOM 1733 C CA . GLY B 2 154 ? 33.100 26.362 34.739 1.00 20.72 154 GLY B CA 1
ATOM 1734 C C . GLY B 2 154 ? 33.097 27.746 34.133 1.00 18.52 154 GLY B C 1
ATOM 1735 O O . GLY B 2 154 ? 34.122 28.429 34.200 1.00 21.02 154 GLY B O 1
ATOM 1736 N N . LEU B 2 155 ? 31.973 28.209 33.588 1.00 19.36 155 LEU B N 1
ATOM 1737 C CA . LEU B 2 155 ? 31.948 29.496 32.896 1.00 19.26 155 LEU B CA 1
ATOM 1738 C C . LEU B 2 155 ? 32.053 30.665 33.863 1.00 17.96 155 LEU B C 1
ATOM 1739 O O . LEU B 2 155 ? 31.473 30.645 34.954 1.00 15.88 155 LEU B O 1
ATOM 1744 N N . SER B 2 156 ? 32.763 31.710 33.432 1.00 19.30 156 SER B N 1
ATOM 1745 C CA . SER B 2 156 ? 32.782 32.967 34.167 1.00 18.42 156 SER B CA 1
ATOM 1746 C C . SER B 2 156 ? 31.400 33.605 34.132 1.00 18.84 156 SER B C 1
ATOM 1747 O O . SER B 2 156 ? 30.559 33.248 33.307 1.00 17.48 156 SER B O 1
ATOM 1750 N N . TYR B 2 157 ? 31.171 34.578 35.027 1.00 14.86 157 TYR B N 1
ATOM 1751 C CA . TYR B 2 157 ? 29.896 35.295 34.992 1.00 18.62 157 TYR B CA 1
ATOM 1752 C C . TYR B 2 157 ? 29.683 35.963 33.636 1.00 18.68 157 TYR B C 1
ATOM 1753 O O . TYR B 2 157 ? 28.558 35.983 33.123 1.00 16.05 157 TYR B O 1
ATOM 1762 N N . GLU B 2 158 ? 30.744 36.530 33.049 1.00 18.43 158 GLU B N 1
ATOM 1763 C CA . GLU B 2 158 ? 30.612 37.178 31.738 1.00 20.19 158 GLU B CA 1
ATOM 1764 C C . GLU B 2 158 ? 30.169 36.179 30.674 1.00 18.97 158 GLU B C 1
ATOM 1765 O O . GLU B 2 158 ? 29.296 36.473 29.845 1.00 19.52 158 GLU B O 1
ATOM 1771 N N . ASP B 2 159 ? 30.784 34.997 30.656 1.00 17.83 159 ASP B N 1
ATOM 1772 C CA . ASP B 2 159 ? 30.425 34.027 29.630 1.00 19.34 159 ASP B CA 1
ATOM 1773 C C . ASP B 2 159 ? 29.043 33.430 29.882 1.00 20.39 159 ASP B C 1
ATOM 1774 O O . ASP B 2 159 ? 28.332 33.095 28.925 1.00 17.82 159 ASP B O 1
ATOM 1779 N N . ILE B 2 160 ? 28.631 33.317 31.149 1.00 18.18 160 ILE B N 1
ATOM 1780 C CA . ILE B 2 160 ? 27.252 32.919 31.442 1.00 17.18 160 ILE B CA 1
ATOM 1781 C C . ILE B 2 160 ? 26.283 33.996 30.974 1.00 20.46 160 ILE B C 1
ATOM 1782 O O . ILE B 2 160 ? 25.216 33.700 30.411 1.00 17.50 160 ILE B O 1
ATOM 1787 N N . ALA B 2 161 ? 26.627 35.264 31.209 1.00 17.44 161 ALA B N 1
ATOM 1788 C CA . ALA B 2 161 ? 25.766 36.353 30.772 1.00 18.71 161 ALA B CA 1
ATOM 1789 C C . ALA B 2 161 ? 25.587 36.338 29.260 1.00 19.70 161 ALA B C 1
ATOM 1790 O O . ALA B 2 161 ? 24.489 36.607 28.753 1.00 20.69 161 ALA B O 1
ATOM 1792 N N . THR B 2 162 ? 26.644 35.990 28.527 1.00 18.21 162 THR B N 1
ATOM 1793 C CA . THR B 2 162 ? 26.542 35.880 27.073 1.00 22.03 162 THR B CA 1
ATOM 1794 C C . THR B 2 162 ? 25.649 34.711 26.656 1.00 25.04 162 THR B C 1
ATOM 1795 O O . THR B 2 162 ? 24.815 34.849 25.750 1.00 21.54 162 THR B O 1
ATOM 1799 N N . VAL B 2 163 ? 25.813 33.555 27.308 1.00 22.42 163 VAL B N 1
ATOM 1800 C CA . VAL B 2 163 ? 25.039 32.361 26.958 1.00 21.85 163 VAL B CA 1
ATOM 1801 C C . VAL B 2 163 ? 23.558 32.555 27.284 1.00 21.78 163 VAL B C 1
ATOM 1802 O O . VAL B 2 163 ? 22.682 32.137 26.520 1.00 22.46 163 VAL B O 1
ATOM 1806 N N . MET B 2 164 ? 23.251 33.179 28.420 1.00 18.69 164 MET B N 1
ATOM 1807 C CA . MET B 2 164 ? 21.873 33.376 28.854 1.00 21.21 164 MET B CA 1
ATOM 1808 C C . MET B 2 164 ? 21.286 34.699 28.385 1.00 25.64 164 MET B C 1
ATOM 1809 O O . MET B 2 164 ? 20.119 34.979 28.683 1.00 24.39 164 MET B O 1
ATOM 1814 N N . GLN B 2 165 ? 22.075 35.518 27.691 1.00 22.81 165 GLN B N 1
ATOM 1815 C CA . GLN B 2 165 ? 21.661 36.822 27.174 1.00 22.34 165 GLN B CA 1
ATOM 1816 C C . GLN B 2 165 ? 21.040 37.691 28.265 1.00 26.48 165 GLN B C 1
ATOM 1817 O O . GLN B 2 165 ? 19.925 38.193 28.139 1.00 27.16 165 GLN B O 1
ATOM 1823 N N . CYS B 2 166 ? 21.803 37.892 29.339 1.00 25.35 166 CYS B N 1
ATOM 1824 C CA . CYS B 2 166 ? 21.381 38.794 30.405 1.00 24.90 166 CYS B CA 1
ATOM 1825 C C . CYS B 2 166 ? 22.591 39.605 30.861 1.00 23.79 166 CYS B C 1
ATOM 1826 O O . CYS B 2 166 ? 23.717 39.292 30.461 1.00 25.25 166 CYS B O 1
ATOM 1829 N N . PRO B 2 167 ? 22.411 40.657 31.658 1.00 25.60 167 PRO B N 1
ATOM 1830 C CA . PRO B 2 167 ? 23.570 41.386 32.187 1.00 25.61 167 PRO B CA 1
ATOM 1831 C C . PRO B 2 167 ? 24.375 40.525 33.149 1.00 24.99 167 PRO B C 1
ATOM 1832 O O . PRO B 2 167 ? 23.867 39.581 33.761 1.00 21.73 167 PRO B O 1
ATOM 1836 N N . VAL B 2 168 ? 25.655 40.874 33.294 1.00 21.90 168 VAL B N 1
ATOM 1837 C CA . VAL B 2 168 ? 26.516 40.105 34.190 1.00 23.64 168 VAL B CA 1
ATOM 1838 C C . VAL B 2 168 ? 26.050 40.216 35.642 1.00 24.73 168 VAL B C 1
ATOM 1839 O O . VAL B 2 168 ? 26.221 39.272 36.426 1.00 21.69 168 VAL B O 1
ATOM 1843 N N . GLY B 2 169 ? 25.437 41.342 36.026 1.00 19.03 169 GLY B N 1
ATOM 1844 C CA . GLY B 2 169 ? 24.936 41.463 37.389 1.00 23.52 169 GLY B CA 1
ATOM 1845 C C . GLY B 2 169 ? 23.771 40.534 37.672 1.00 23.28 169 GLY B C 1
ATOM 1846 O O . GLY B 2 169 ? 23.599 40.066 38.803 1.00 21.96 169 GLY B O 1
ATOM 1847 N N . THR B 2 170 ? 22.968 40.242 36.647 1.00 20.82 170 THR B N 1
ATOM 1848 C CA . THR B 2 170 ? 21.878 39.281 36.779 1.00 20.51 170 THR B CA 1
ATOM 1849 C C . THR B 2 170 ? 22.401 37.862 36.962 1.00 19.38 170 THR B C 1
ATOM 1850 O O . THR B 2 170 ? 21.808 37.073 37.702 1.00 18.69 170 THR B O 1
ATOM 1854 N N . VAL B 2 171 ? 23.503 37.512 36.296 1.00 16.47 171 VAL B N 1
ATOM 1855 C CA . VAL B 2 171 ? 24.133 36.213 36.547 1.00 18.92 171 VAL B CA 1
ATOM 1856 C C . VAL B 2 171 ? 24.565 36.116 38.006 1.00 21.15 171 VAL B C 1
ATOM 1857 O O . VAL B 2 171 ? 24.282 35.128 38.697 1.00 15.21 171 VAL B O 1
ATOM 1861 N N . ARG B 2 172 ? 25.267 37.147 38.490 1.00 16.28 172 ARG B N 1
ATOM 1862 C CA . ARG B 2 172 ? 25.734 37.147 39.872 1.00 17.47 172 ARG B CA 1
ATOM 1863 C C . ARG B 2 172 ? 24.578 36.942 40.849 1.00 18.54 172 ARG B C 1
ATOM 1864 O O . ARG B 2 172 ? 24.671 36.137 41.780 1.00 16.27 172 ARG B O 1
ATOM 1872 N N . SER B 2 173 ? 23.472 37.663 40.644 1.00 18.39 173 SER B N 1
ATOM 1873 C CA . SER B 2 173 ? 22.346 37.582 41.566 1.00 20.04 173 SER B CA 1
ATOM 1874 C C . SER B 2 173 ? 21.626 36.248 41.457 1.00 19.14 173 SER B C 1
ATOM 1875 O O . SER B 2 173 ? 21.173 35.703 42.469 1.00 18.33 173 SER B O 1
ATOM 1878 N N . ARG B 2 174 ? 21.495 35.719 40.237 1.00 18.01 174 ARG B N 1
ATOM 1879 C CA . ARG B 2 174 ? 20.850 34.423 40.057 1.00 18.13 174 ARG B CA 1
ATOM 1880 C C . ARG B 2 174 ? 21.617 33.319 40.762 1.00 18.72 174 ARG B C 1
ATOM 1881 O O . ARG B 2 174 ? 21.012 32.435 41.384 1.00 18.28 174 ARG B O 1
ATOM 188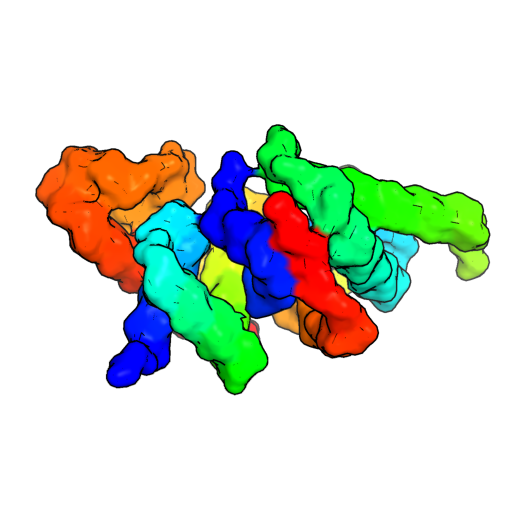9 N N . ILE B 2 175 ? 22.945 33.315 40.626 1.00 16.68 175 ILE B N 1
ATOM 1890 C CA . ILE B 2 175 ? 23.740 32.281 41.284 1.00 16.05 175 ILE B CA 1
ATOM 1891 C C . ILE B 2 175 ? 23.633 32.423 42.793 1.00 15.98 175 ILE B C 1
ATOM 1892 O O . ILE B 2 175 ? 23.464 31.431 43.519 1.00 16.16 175 ILE B O 1
ATOM 1897 N N . PHE B 2 176 ? 23.688 33.660 43.285 1.00 15.18 176 PHE B N 1
ATOM 1898 C CA . PHE B 2 176 ? 23.486 33.905 44.704 1.00 17.33 176 PHE B CA 1
ATOM 1899 C C . PHE B 2 176 ? 22.128 33.393 45.168 1.00 19.37 176 PHE B C 1
ATOM 1900 O O . PHE B 2 176 ? 22.030 32.721 46.198 1.00 18.53 176 PHE B O 1
ATOM 1908 N N . ARG B 2 177 ? 21.063 33.699 44.419 1.00 18.18 177 ARG B N 1
ATOM 1909 C CA . ARG B 2 177 ? 19.735 33.278 44.856 1.00 21.96 177 ARG B CA 1
ATOM 1910 C C . ARG B 2 177 ? 19.609 31.756 44.845 1.00 16.96 177 ARG B C 1
ATOM 1911 O O . ARG B 2 177 ? 18.940 31.171 45.704 1.00 17.04 177 ARG B O 1
ATOM 1919 N N . ALA B 2 178 ? 20.247 31.097 43.879 1.00 16.43 178 ALA B N 1
ATOM 1920 C CA . ALA B 2 178 ? 20.225 29.641 43.861 1.00 19.17 178 ALA B CA 1
ATOM 1921 C C . ALA B 2 178 ? 20.931 29.071 45.085 1.00 19.34 178 ALA B C 1
ATOM 1922 O O . ALA B 2 178 ? 20.424 28.144 45.731 1.00 17.30 178 ALA B O 1
ATOM 1924 N N . ARG B 2 179 ? 22.099 29.624 45.428 1.00 15.64 179 ARG B N 1
ATOM 1925 C CA . ARG B 2 179 ? 22.822 29.154 46.604 1.00 17.03 179 ARG B CA 1
ATOM 1926 C C . ARG B 2 179 ? 22.070 29.469 47.885 1.00 19.54 179 ARG B C 1
ATOM 1927 O O . ARG B 2 179 ? 22.119 28.681 48.837 1.00 16.98 179 ARG B O 1
ATOM 1935 N N . GLU B 2 180 ? 21.364 30.602 47.931 1.00 18.86 180 GLU B N 1
ATOM 1936 C CA . GLU B 2 180 ? 20.589 30.926 49.126 1.00 20.05 180 GLU B CA 1
ATOM 1937 C C . GLU B 2 180 ? 19.429 29.956 49.312 1.00 19.29 180 GLU B C 1
ATOM 1938 O O . GLU B 2 180 ? 19.107 29.585 50.444 1.00 21.52 180 GLU B O 1
ATOM 1944 N N . ALA B 2 181 ? 18.776 29.557 48.217 1.00 20.64 181 ALA B N 1
ATOM 1945 C CA . ALA B 2 181 ? 17.681 28.595 48.318 1.00 21.53 181 ALA B CA 1
ATOM 1946 C C . ALA B 2 181 ? 18.195 27.256 48.831 1.00 21.83 181 ALA B C 1
ATOM 1947 O O . ALA B 2 181 ? 17.591 26.639 49.718 1.00 21.79 181 ALA B O 1
ATOM 1949 N N . ILE B 2 182 ? 19.320 26.793 48.288 1.00 16.79 182 ILE B N 1
ATOM 1950 C CA . ILE B 2 182 ? 19.932 25.573 48.809 1.00 17.09 182 ILE B CA 1
ATOM 1951 C C . ILE B 2 182 ? 20.286 25.746 50.276 1.00 17.99 182 ILE B C 1
ATOM 1952 O O . ILE B 2 182 ? 19.999 24.877 51.113 1.00 17.75 182 ILE B O 1
ATOM 1957 N N . ASP B 2 183 ? 20.880 26.890 50.618 1.00 16.59 183 ASP B N 1
ATOM 1958 C CA . ASP B 2 183 ? 21.355 27.104 51.976 1.00 19.98 183 ASP B CA 1
ATOM 1959 C C . ASP B 2 183 ? 20.206 27.167 52.971 1.00 20.63 183 ASP B C 1
ATOM 1960 O O . ASP B 2 183 ? 20.332 26.683 54.103 1.00 19.40 183 ASP B O 1
ATOM 1965 N N . LYS B 2 184 ? 19.089 27.779 52.579 1.00 22.16 184 LYS B N 1
ATOM 1966 C CA . LYS B 2 184 ? 17.950 27.870 53.490 1.00 24.57 184 LYS B CA 1
ATOM 1967 C C . LYS B 2 184 ? 17.382 26.492 53.803 1.00 23.71 184 LYS B C 1
ATOM 1968 O O . LYS B 2 184 ? 16.899 26.253 54.917 1.00 23.21 184 LYS B O 1
ATOM 1974 N N . ALA B 2 185 ? 17.431 25.586 52.834 1.00 19.92 185 ALA B N 1
ATOM 1975 C CA . ALA B 2 185 ? 17.025 24.210 53.074 1.00 22.95 185 ALA B CA 1
ATOM 1976 C C . ALA B 2 185 ? 18.037 23.450 53.922 1.00 23.10 185 ALA B C 1
ATOM 1977 O O . ALA B 2 185 ? 17.646 22.563 54.686 1.00 22.24 185 ALA B O 1
ATOM 1979 N N . LEU B 2 186 ? 19.329 23.782 53.818 1.00 20.12 186 LEU B N 1
ATOM 1980 C CA . LEU B 2 186 ? 20.343 23.075 54.599 1.00 22.44 186 LEU B CA 1
ATOM 1981 C C . LEU B 2 186 ? 20.489 23.613 56.016 1.00 26.35 186 LEU B C 1
ATOM 1982 O O . LEU B 2 186 ? 20.894 22.860 56.909 1.00 25.70 186 LEU B O 1
ATOM 1987 N N . GLN B 2 187 ? 20.220 24.903 56.235 1.00 24.39 187 GLN B N 1
ATOM 1988 C CA . GLN B 2 187 ? 20.450 25.512 57.546 1.00 27.08 187 GLN B CA 1
ATOM 1989 C C . GLN B 2 187 ? 19.828 24.722 58.693 1.00 28.70 187 GLN B C 1
ATOM 1990 O O . GLN B 2 187 ? 20.538 24.447 59.675 1.00 27.34 187 GLN B O 1
ATOM 1996 N N . PRO B 2 188 ? 18.555 24.311 58.640 1.00 31.33 188 PRO B N 1
ATOM 1997 C CA . PRO B 2 188 ? 18.000 23.548 59.771 1.00 32.51 188 PRO B CA 1
ATOM 1998 C C . PRO B 2 188 ? 18.664 22.197 59.963 1.00 33.72 188 PRO B C 1
ATOM 1999 O O . PRO B 2 188 ? 18.682 21.674 61.086 1.00 28.97 188 PRO B O 1
ATOM 2003 N N . LEU B 2 189 ? 19.207 21.609 58.897 1.00 26.84 189 LEU B N 1
ATOM 2004 C CA . LEU B 2 189 ? 19.872 20.320 59.021 1.00 29.11 189 LEU B CA 1
ATOM 2005 C C . LEU B 2 189 ? 21.234 20.433 59.684 1.00 30.56 189 LEU B C 1
ATOM 2006 O O . LEU B 2 189 ? 21.742 19.432 60.200 1.00 33.04 189 LEU B O 1
ATOM 2011 N N . LEU B 2 190 ? 21.842 21.613 59.671 1.00 28.55 190 LEU B N 1
ATOM 2012 C CA . LEU B 2 190 ? 23.198 21.771 60.176 1.00 32.56 190 LEU B CA 1
ATOM 2013 C C . LEU B 2 190 ? 23.260 22.504 61.516 1.00 39.53 190 LEU B C 1
ATOM 2014 O O . LEU B 2 190 ? 22.266 23.065 61.979 1.00 42.53 190 LEU B O 1
#

Sequence (253 aa):
MMSREALQETLSAVMDNEADELELRRVLAACGEDAELRSTWSRYQLARSVMHREPTLPKLDIAAAVSAALADEAAPPKAEQDQQLVERVQRGDKRAFDLLVLKYQHKILGLIVRFVHDAQEAQDVAQEAFIKAYRALGNFRGDSAFYTWLYRIAINTAKNHLVARGRRPFEGDHALKDIESPERAMLRDEIEATVHQTIQQLPEDLRTALTLREFEGLSYEDIATVMQCPVGTVRSRIFRAREAIDKALQPLL

GO terms:
  GO:0016989 sigma factor antagonist activity (F, IMP)
  GO:0032885 regulation of polysaccharide biosynthetic process (P, IMP)
  GO:0005515 protein binding (F, IPI)

Organism: Pseudomonas aeruginosa (strain ATCC 15692 / DSM 22644 / CIP 104116 / JCM 14847 / LMG 12228 / 1C / PRS 101 / PAO1) (NCBI:txid208964)

Solvent-accessible surface area: 12569 Å² total; per-residue (Å²): 232,50,65,114,116,37,22,27,41,0,0,1,0,4,5,8,38,53,9,98,106,120,23,0,119,98,0,0,44,25,2,36,161,37,59,113,2,81,45,4,3,32,33,6,6,14,6,24,11,5,14,55,186,64,65,6,7,2,142,32,68,6,8,71,46,0,39,65,33,4,71,129,46,90,60,6,76,136,105,100,128,7,72,8,4,9,80,35,2,38,123,14,13,55,89,0,1,30,1,1,1,26,23,9,5,28,39,0,4,12,18,0,8,64,36,0,88,59,50,108,33,4,45,77,4,0,50,82,0,2,23,75,0,7,158,25,11,52,122,6,117,40,117,23,41,2,61,47,24,0,86,149,20,0,56,53,1,0,98,70,43,43,117,93,75,33,231,97,160,126,133,50,100,122,12,38,149,110,41,20,41,104,137,51,24,130,25,32,94,94,2,55,66,29,0,66,110,21,26,138,129,13,77,103,50,13,48,45,0,3,54,28,34,17,105,114,48,46,45,4,107,75,0,8,102,90,43,166,24,94,60,40,41,0,45,38,42,0,12,113,0,10,24,35,1,3,137,35,0,78,112,40,54

CATH classification: 1.10.1740.10 (+1 more: 1.10.10.10)

B-factor: mean 26.32, std 9.76, range [11.59, 67.63]

Secondary structure (DSSP, 8-state):
---HHHHHHHHHHHHTT---HHHHHHHHHHHHH-HHHHHHHHHHHHHHHHHTT----TT---HHHHHHHHHTSPPPPP-/-TTHHHHHHHTTT-HHHHHHHHHHHHHHHHHHHHHHH--HHHHHHHHHHHHHHHHHTGGG--SSS-HHHHHHHHHHHHHHHHHHHH-S----TTHHHHHHS-HHHHHHHHHHHHHHHHHHHTS-HHHHHHHHHHHTT---HHHHHHHHTS-HHHHHHHHHHHHHHHHHHHGGG-

Foldseek 3Di:
DADPVRLLVQLVCVVVPNHDDVSVVVSVVVVVPPVVSVVSNVVVVQVVCVVVVHDDDPPDDPVVVVVVVCVPPDDDDDD/DVLVVLLVVVVVVDPVSLVVVCVVCLVVLLQQLLQLPLANVVSNVLSVVLSVVLSVCVVVVPVPDDPVVSSNVSSVVSSVVVDVVVDDPCHDDCVSVVNHPDPVVVVLVVVLVVLLVVLLVPDDPVLNQLQCCCPPVVDDLVVSCVVVVHDSVVSVVSPVVSVVSSCVSCVVSD

Nearest PDB structures (foldseek):
  6in7-assembly1_A  TM=1.013E+00  e=8.256E-12  Pseudomonas aeruginosa PAO1
  8z6g-assembly3_E  TM=9.735E-01  e=1.573E-09  Pseudomonas aeruginosa
  7oyc-assembly1_h1  TM=3.501E-01  e=5.696E+00  Xenopus laevis
  7qiz-assembly1_j  TM=3.455E-01  e=4.351E+00  Solanum lycopersicum
  6in7-assembly1_B  TM=1.006E+00  e=4.497E-23  Pseudomonas aeruginosa PAO1